Protein AF-A0A938TSJ3-F1 (afdb_monomer_lite)

Foldseek 3Di:
DDDDDDDDDDDDDDPVVVVVVVVPPPDDDDDDDDQDQDDDDPPDDPDDDDDDDDDDPDPDDLVVLVVVLVVVVVVVVVVVVVPDDDDQDWFKFQPQEEEEEDEDLAQLAQDDPLLLVLVVVACVQRVRHAYEYEYANLSHDPNRVVNVVVSCVVCVSYHYAHLVPGCVVLQDDPLSVLLSVVLVVLVVCSVVVNHHDNVLSRLSCLLSCLQPHKYAYSPDDDHCVVPDSIDIDRDQKDFRKDWDWDQDPVRDIDIDIDTDSNIIIGTAHPPPRGGDPRNNVVSSVVSVSSSVCVVPVPD

Secondary structure (DSSP, 8-state):
--------------HHHHHHHHTT--S----PPPP--------------------------HHHHHHHHHHHHHHHHHHHHTT-------EEEETTEEEEE---SSTT-SS-HHHHHHHHHHHHH-TT-EEEEEE-GGG--HHHHHHHHHHHHH-TTEEEEETTTTGGGG--SHHHHHHHHHHHHHHHHHHTTSS--HHHHHHHHHHHHTTTSEEE-SS-----TT--SEEEES-SEEEEEEEEEEEPTTS-EEEEEEEEEEEEEE-B-TTT-PBPHHHHHHHHHHHHHHHHHHH-TT-

pLDDT: mean 75.42, std 29.08, range [20.75, 98.75]

Structure (mmCIF, N/CA/C/O backbone):
data_AF-A0A938TSJ3-F1
#
_entry.id   AF-A0A938TSJ3-F1
#
loop_
_atom_site.group_PDB
_atom_site.id
_atom_site.type_symbol
_atom_site.label_atom_id
_atom_site.label_alt_id
_atom_site.label_comp_id
_atom_site.label_asym_id
_atom_site.label_entity_id
_atom_site.label_seq_id
_atom_site.pdbx_PDB_ins_code
_atom_site.Cartn_x
_atom_site.Cartn_y
_atom_site.Cartn_z
_atom_site.occupancy
_atom_site.B_iso_or_equiv
_atom_site.auth_seq_id
_atom_site.auth_comp_id
_atom_site.auth_asym_id
_atom_site.auth_atom_id
_atom_site.pdbx_PDB_model_num
ATOM 1 N N . MET A 1 1 ? -4.466 -36.157 8.784 1.00 31.67 1 MET A N 1
ATOM 2 C CA . MET A 1 1 ? -3.519 -35.048 9.031 1.00 31.67 1 MET A CA 1
ATOM 3 C C . MET A 1 1 ? -4.336 -33.771 9.121 1.00 31.67 1 MET A C 1
ATOM 5 O O . MET A 1 1 ? -4.919 -33.371 8.125 1.00 31.67 1 MET A O 1
ATOM 9 N N . GLY A 1 2 ? -4.533 -33.257 10.337 1.00 25.03 2 GLY A N 1
ATOM 10 C CA . GLY A 1 2 ? -5.507 -32.200 10.625 1.00 25.03 2 GLY A CA 1
ATOM 11 C C . GLY A 1 2 ? -4.956 -30.803 10.345 1.00 25.03 2 GLY A C 1
ATOM 12 O O . GLY A 1 2 ? -3.895 -30.447 10.846 1.00 25.03 2 GLY A O 1
ATOM 13 N N . SER A 1 3 ?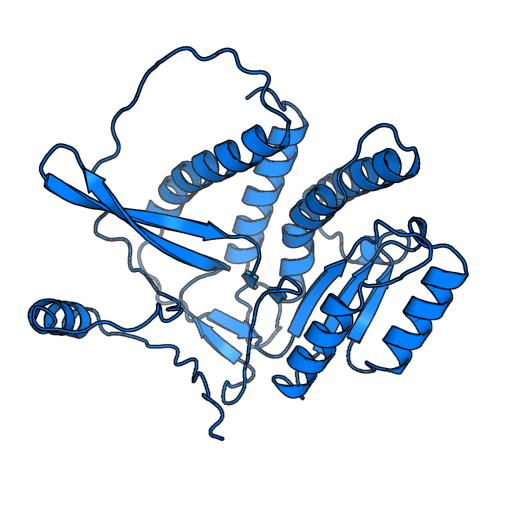 -5.689 -30.021 9.556 1.00 22.47 3 SER A N 1
ATOM 14 C CA . SER A 1 3 ? -5.447 -28.598 9.318 1.00 22.47 3 SER A CA 1
ATOM 15 C C . SER A 1 3 ? -5.824 -27.773 10.554 1.00 22.47 3 SER A C 1
ATOM 17 O O . SER A 1 3 ? -6.986 -27.791 10.967 1.00 22.47 3 SER A O 1
ATOM 19 N N . LEU A 1 4 ? -4.873 -27.026 11.126 1.00 20.75 4 LEU A N 1
ATOM 20 C CA . LEU A 1 4 ? -5.167 -26.001 12.131 1.00 20.75 4 LEU A CA 1
ATOM 21 C C . LEU A 1 4 ? -5.839 -24.800 11.442 1.00 20.75 4 LEU A C 1
ATOM 23 O O . LEU A 1 4 ? -5.192 -24.013 10.756 1.00 20.75 4 LEU A O 1
ATOM 27 N N . LEU A 1 5 ? -7.153 -24.670 11.622 1.00 22.47 5 LEU A N 1
ATOM 28 C CA . LEU A 1 5 ? -7.912 -23.459 11.312 1.00 22.47 5 LEU A CA 1
ATOM 29 C C . LEU A 1 5 ? -7.655 -22.420 12.410 1.00 22.47 5 LEU A C 1
ATOM 31 O O . LEU A 1 5 ? -8.114 -22.583 13.542 1.00 22.47 5 LEU A O 1
ATOM 35 N N . VAL A 1 6 ? -6.942 -21.344 12.082 1.00 24.47 6 VAL A N 1
ATOM 36 C CA . VAL A 1 6 ? -6.820 -20.170 12.956 1.00 24.47 6 VAL A CA 1
ATOM 37 C C . VAL A 1 6 ? -8.043 -19.281 12.722 1.00 24.47 6 VAL A C 1
ATOM 39 O O . VAL A 1 6 ? -8.155 -18.597 11.710 1.00 24.47 6 VAL A O 1
ATOM 42 N N . ASN A 1 7 ? -8.997 -19.333 13.653 1.00 22.52 7 ASN A N 1
ATOM 43 C CA . ASN A 1 7 ? -10.157 -18.445 13.682 1.00 22.52 7 ASN A CA 1
ATOM 44 C C . ASN A 1 7 ? -9.746 -17.079 14.255 1.00 22.52 7 ASN A C 1
ATOM 46 O O . ASN A 1 7 ? -9.584 -16.947 15.469 1.00 22.52 7 ASN A O 1
ATOM 50 N N . CYS A 1 8 ? -9.637 -16.050 13.413 1.00 27.64 8 CYS A N 1
ATOM 51 C CA . CYS A 1 8 ? -9.561 -14.666 13.881 1.00 27.64 8 CYS A CA 1
ATOM 52 C C . CYS A 1 8 ? -10.932 -14.238 14.427 1.00 27.64 8 CYS A C 1
ATOM 54 O O . CYS A 1 8 ? -11.876 -14.021 13.672 1.00 27.64 8 CYS A O 1
ATOM 56 N N . ARG A 1 9 ? -11.060 -14.123 15.754 1.00 23.36 9 ARG A N 1
ATOM 57 C CA . ARG A 1 9 ? -12.222 -13.505 16.410 1.00 23.36 9 ARG A CA 1
ATOM 58 C C . ARG A 1 9 ? -11.838 -12.099 16.866 1.00 23.36 9 ARG A C 1
ATOM 60 O O . ARG A 1 9 ? -10.996 -11.955 17.746 1.00 23.36 9 ARG A O 1
ATOM 67 N N . LEU A 1 10 ? -12.474 -11.070 16.303 1.00 29.59 10 LEU A N 1
ATOM 68 C CA . LEU A 1 10 ? -12.464 -9.735 16.906 1.00 29.59 10 LEU A CA 1
ATOM 69 C C . LEU A 1 10 ? -13.320 -9.774 18.178 1.00 29.59 10 LEU A C 1
ATOM 71 O O . LEU A 1 10 ? -14.529 -9.992 18.111 1.00 29.59 10 LEU A O 1
ATOM 75 N N . PHE A 1 11 ? -12.706 -9.563 19.341 1.00 25.31 11 PHE A N 1
ATOM 76 C CA . PHE A 1 11 ? -13.426 -9.457 20.608 1.00 25.31 11 PHE A CA 1
ATOM 77 C C . PHE A 1 11 ? -13.634 -7.988 20.979 1.00 25.31 11 PHE A C 1
ATOM 79 O O . PHE A 1 11 ? -12.682 -7.221 21.092 1.00 25.31 11 PHE A O 1
ATOM 86 N N . THR A 1 12 ? -14.881 -7.599 21.244 1.00 28.11 12 THR A N 1
ATOM 87 C CA . THR A 1 12 ? -15.197 -6.377 21.997 1.00 28.11 12 THR A CA 1
ATOM 88 C C . THR A 1 12 ? -15.355 -6.762 23.465 1.00 28.11 12 THR A C 1
ATOM 90 O O . THR A 1 12 ? -16.397 -7.263 23.885 1.00 28.11 12 THR A O 1
ATOM 93 N N . ILE A 1 13 ? -14.302 -6.578 24.260 1.00 26.44 13 ILE A N 1
ATOM 94 C CA . ILE A 1 13 ? -14.345 -6.856 25.700 1.00 26.44 13 ILE A CA 1
ATOM 95 C C . ILE A 1 13 ? -14.880 -5.603 26.407 1.00 26.44 13 ILE A C 1
ATOM 97 O O . ILE A 1 13 ? -14.287 -4.531 26.311 1.00 26.44 13 ILE A O 1
ATOM 101 N N . LYS A 1 14 ? -16.017 -5.718 27.110 1.00 27.42 14 LYS A N 1
ATOM 102 C CA . LYS A 1 14 ? -16.454 -4.687 28.071 1.00 27.42 14 LYS A CA 1
ATOM 103 C C . LYS A 1 14 ? -15.414 -4.598 29.192 1.00 27.42 14 LYS A C 1
ATOM 105 O O . LYS A 1 14 ? -14.994 -5.633 29.697 1.00 27.42 14 LYS A O 1
ATOM 110 N N . GLU A 1 15 ? -15.043 -3.383 29.585 1.00 32.28 15 GLU A N 1
ATOM 111 C CA . GLU A 1 15 ? -13.961 -3.046 30.534 1.00 32.28 15 GLU A CA 1
ATOM 112 C C . GLU A 1 15 ? -13.969 -3.912 31.822 1.00 32.28 15 GLU A C 1
ATOM 114 O O . GLU A 1 15 ? -12.924 -4.381 32.268 1.00 32.28 15 GLU A O 1
ATOM 119 N N . ASP A 1 16 ? -15.151 -4.272 32.335 1.00 29.89 16 ASP A N 1
ATOM 120 C CA . ASP A 1 16 ? -15.307 -5.118 33.533 1.00 29.89 16 ASP A CA 1
ATOM 121 C C . ASP A 1 16 ? -14.967 -6.608 33.335 1.00 29.89 16 ASP A C 1
ATOM 123 O O . ASP A 1 16 ? -14.659 -7.321 34.295 1.00 29.89 16 ASP A O 1
ATOM 127 N N . ALA A 1 17 ? -15.013 -7.111 32.100 1.00 34.31 17 ALA A N 1
ATOM 128 C CA . ALA A 1 17 ? -14.654 -8.492 31.782 1.00 34.31 17 ALA A CA 1
ATOM 129 C C . ALA A 1 17 ? -13.132 -8.682 31.678 1.00 34.31 17 ALA A C 1
ATOM 131 O O . ALA A 1 17 ? -12.638 -9.760 32.007 1.00 34.31 17 ALA A O 1
ATOM 132 N N . LEU A 1 18 ? -12.387 -7.632 31.305 1.00 35.53 18 LEU A N 1
ATOM 133 C CA . LEU A 1 18 ? -10.923 -7.659 31.219 1.00 35.53 18 LEU A CA 1
ATOM 134 C C . LEU A 1 18 ? -10.288 -7.809 32.612 1.00 35.53 18 LEU A C 1
ATOM 136 O O . LEU A 1 18 ? -9.411 -8.650 32.807 1.00 35.53 18 LEU A O 1
ATOM 140 N N . ASN A 1 19 ? -10.826 -7.102 33.611 1.00 33.69 19 ASN A N 1
ATOM 141 C CA . ASN A 1 19 ? -10.378 -7.213 35.004 1.00 33.69 19 ASN A CA 1
ATOM 142 C C . ASN A 1 19 ? -10.680 -8.591 35.621 1.00 33.69 19 ASN A C 1
ATOM 144 O O . ASN A 1 19 ? -9.901 -9.097 36.428 1.00 33.69 19 ASN A O 1
ATOM 148 N N . LYS A 1 20 ? -11.773 -9.250 35.208 1.00 33.88 20 LYS A N 1
ATOM 149 C CA . LYS A 1 20 ? -12.096 -10.623 35.640 1.00 33.88 20 LYS A CA 1
ATOM 150 C C . LYS A 1 20 ? -11.270 -11.698 34.925 1.00 33.88 20 LYS A C 1
ATOM 152 O O . LYS A 1 20 ? -11.044 -12.755 35.513 1.00 33.88 20 LYS A O 1
ATOM 157 N N . LEU A 1 21 ? -10.824 -11.448 33.690 1.00 33.59 21 LEU A N 1
ATOM 158 C CA . LEU A 1 21 ? -9.958 -12.369 32.945 1.00 33.59 21 LEU A CA 1
ATOM 159 C C . LEU A 1 21 ? -8.526 -12.364 33.506 1.00 33.59 21 LEU A C 1
ATOM 161 O O . LEU A 1 21 ? -7.935 -13.427 33.693 1.00 33.59 21 LEU A O 1
ATOM 165 N N . LEU A 1 22 ? -8.015 -11.176 33.850 1.00 33.84 22 LEU A N 1
ATOM 166 C CA . LEU A 1 22 ? -6.671 -10.985 34.403 1.00 33.84 22 LEU A CA 1
ATOM 167 C C . LEU A 1 22 ? -6.501 -11.599 35.802 1.00 33.84 22 LEU A C 1
ATOM 169 O O . LEU A 1 22 ? -5.417 -12.075 36.124 1.00 33.84 22 LEU A O 1
ATOM 173 N N . LEU A 1 23 ? -7.570 -11.689 36.604 1.00 31.91 23 LEU A N 1
ATOM 174 C CA . LEU A 1 23 ? -7.511 -12.360 37.909 1.00 31.91 23 LEU A CA 1
ATOM 175 C C . LEU A 1 23 ? -7.561 -13.899 37.831 1.00 31.91 23 LEU A C 1
ATOM 177 O O . LEU A 1 23 ? -7.252 -14.561 38.818 1.00 31.91 23 LEU A O 1
ATOM 181 N N . LYS A 1 24 ? -7.962 -14.492 36.694 1.00 28.75 24 LYS A N 1
ATOM 182 C CA . LYS A 1 24 ? -8.143 -15.954 36.561 1.00 28.75 24 LYS A CA 1
ATOM 183 C C . LYS A 1 24 ? -7.008 -16.686 35.841 1.00 28.75 24 LYS A C 1
ATOM 185 O O . LYS A 1 24 ? -6.937 -17.905 35.957 1.00 28.75 24 LYS A O 1
ATOM 190 N N . GLN A 1 25 ? -6.106 -15.995 35.142 1.00 31.16 25 GLN A N 1
ATOM 191 C CA . GLN A 1 25 ? -5.025 -16.630 34.366 1.00 31.16 25 GLN A CA 1
ATOM 192 C C . GLN A 1 25 ? -3.690 -16.793 35.114 1.00 31.16 25 GLN A C 1
ATOM 194 O O . GLN A 1 25 ? -2.639 -16.944 34.500 1.00 31.16 25 GLN A O 1
ATOM 199 N N . GLN A 1 26 ? -3.714 -16.868 36.447 1.00 30.94 26 GLN A N 1
ATOM 200 C CA . GLN A 1 26 ? -2.528 -17.232 37.232 1.00 30.94 26 GLN A CA 1
ATOM 201 C C . GLN A 1 26 ? -2.186 -18.737 37.218 1.00 30.94 26 GLN A C 1
ATOM 203 O O . GLN A 1 26 ? -1.308 -19.169 37.960 1.00 30.94 26 GLN A O 1
ATOM 208 N N . LEU A 1 27 ? -2.822 -19.563 36.377 1.00 28.86 27 LEU A N 1
ATOM 209 C CA . LEU A 1 27 ? -2.522 -20.995 36.302 1.00 28.86 27 LEU A CA 1
ATOM 210 C C . LEU A 1 27 ? -2.424 -21.505 34.854 1.00 28.86 27 LEU A C 1
ATOM 212 O O . LEU A 1 27 ? -3.431 -21.666 34.177 1.00 28.86 27 LEU A O 1
ATOM 216 N N . ARG A 1 28 ? -1.176 -21.831 34.479 1.00 26.89 28 ARG A N 1
ATOM 217 C CA . ARG A 1 28 ? -0.708 -22.839 33.501 1.00 26.89 28 ARG A CA 1
ATOM 218 C C . ARG A 1 28 ? -1.224 -22.751 32.050 1.00 26.89 28 ARG A C 1
ATOM 220 O O . ARG A 1 28 ? -2.371 -23.068 31.774 1.00 26.89 28 ARG A O 1
ATOM 227 N N . CYS A 1 29 ? -0.317 -22.515 31.099 1.00 25.23 29 CYS A N 1
ATOM 228 C CA . CYS A 1 29 ? 0.253 -23.550 30.213 1.00 25.23 29 CYS A CA 1
ATOM 229 C C . CYS A 1 29 ? 0.937 -22.951 28.972 1.00 25.23 29 CYS A C 1
ATOM 231 O O . CYS A 1 29 ? 0.520 -21.948 28.405 1.00 25.23 29 CYS A O 1
ATOM 233 N N . SER A 1 30 ? 1.978 -23.665 28.558 1.00 30.80 30 SER A N 1
ATOM 234 C CA . SER A 1 30 ? 2.772 -23.586 27.334 1.00 30.80 30 SER A CA 1
ATOM 235 C C . SER A 1 30 ? 1.950 -23.794 26.052 1.00 30.80 30 SER A C 1
ATOM 237 O O . SER A 1 30 ? 1.374 -24.866 25.864 1.00 30.80 30 SER A O 1
ATOM 239 N N . SER A 1 31 ? 1.928 -22.804 25.155 1.00 25.47 31 SER A N 1
ATOM 240 C CA . SER A 1 31 ? 1.476 -22.880 23.749 1.00 25.47 31 SER A CA 1
ATOM 241 C C . SER A 1 31 ? 1.998 -21.650 22.970 1.00 25.47 31 SER A C 1
ATOM 243 O O . SER A 1 31 ? 2.273 -20.633 23.609 1.00 25.47 31 SER A O 1
ATOM 245 N N . PRO A 1 32 ? 2.181 -21.723 21.632 1.00 25.88 32 PRO A N 1
ATOM 246 C CA . PRO A 1 32 ? 2.793 -20.654 20.826 1.00 25.88 32 PRO A CA 1
ATOM 247 C C . PRO A 1 32 ? 1.883 -19.411 20.715 1.00 25.88 32 PRO A C 1
ATOM 249 O O . PRO A 1 32 ? 0.689 -19.508 21.013 1.00 25.88 32 PRO A O 1
ATOM 252 N N . PRO A 1 33 ? 2.418 -18.237 20.317 1.00 30.22 33 PRO A N 1
ATOM 253 C CA . PRO A 1 33 ? 1.710 -16.970 20.464 1.00 30.22 33 PRO A CA 1
ATOM 254 C C . PRO A 1 33 ? 0.514 -16.880 19.506 1.00 30.22 33 PRO A C 1
ATOM 256 O O . PRO A 1 33 ? 0.648 -17.071 18.300 1.00 30.22 33 PRO A O 1
ATOM 259 N N . LEU A 1 34 ? -0.663 -16.559 20.050 1.00 25.39 34 LEU A N 1
ATOM 260 C CA . LEU A 1 34 ? -1.812 -16.104 19.269 1.00 25.39 34 LEU A CA 1
ATOM 261 C C . LEU A 1 34 ? -1.594 -14.643 18.851 1.00 25.39 34 LEU A C 1
ATOM 263 O O . LEU A 1 34 ? -1.333 -13.793 19.702 1.00 25.39 34 LEU A O 1
ATOM 267 N N . HIS A 1 35 ? -1.787 -14.334 17.568 1.00 28.45 35 HIS A N 1
ATOM 268 C CA . HIS A 1 35 ? -1.945 -12.953 17.109 1.00 28.45 35 HIS A CA 1
ATOM 269 C C . HIS A 1 35 ? -3.279 -12.399 17.628 1.00 28.45 35 HIS A C 1
ATOM 271 O O . HIS A 1 35 ? -4.350 -12.912 17.296 1.00 28.45 35 HIS A O 1
ATOM 277 N N . LEU A 1 36 ? -3.213 -11.371 18.474 1.00 26.27 36 LEU A N 1
ATOM 278 C CA . LEU A 1 36 ? -4.368 -10.729 19.090 1.00 26.27 36 LEU A CA 1
ATOM 279 C C . LEU A 1 36 ? -4.433 -9.271 18.618 1.00 26.27 36 LEU A C 1
ATOM 281 O O . LEU A 1 36 ? -3.552 -8.479 18.934 1.00 26.27 36 LEU A O 1
ATOM 285 N N . TYR A 1 37 ? -5.482 -8.906 17.881 1.00 34.09 37 TYR A N 1
ATOM 286 C CA . TYR A 1 37 ? -5.747 -7.513 17.513 1.00 34.09 37 TYR A CA 1
ATOM 287 C C . TYR A 1 37 ? -6.465 -6.827 18.684 1.00 34.09 37 TYR A C 1
ATOM 289 O O . TYR A 1 37 ? -7.622 -7.145 18.973 1.00 34.09 37 TYR A O 1
ATOM 297 N N . LEU A 1 38 ? -5.776 -5.932 19.400 1.00 28.73 38 LEU A N 1
ATOM 298 C CA . LEU A 1 38 ? -6.288 -5.312 20.627 1.00 28.73 38 LEU A CA 1
ATOM 299 C C . LEU A 1 38 ? -6.834 -3.893 20.377 1.00 28.73 38 LEU A C 1
ATOM 301 O O . LEU A 1 38 ? -6.156 -3.033 19.821 1.00 28.73 38 LEU A O 1
ATOM 305 N N . LEU A 1 39 ? -8.054 -3.629 20.853 1.00 28.41 39 LEU A N 1
ATOM 306 C CA . LEU A 1 39 ? -8.638 -2.288 20.982 1.00 28.41 39 LEU A CA 1
ATOM 307 C C . LEU A 1 39 ? -8.337 -1.760 22.394 1.00 28.41 39 LEU A C 1
ATOM 309 O O . LEU A 1 39 ? -8.940 -2.236 23.355 1.00 28.41 39 LEU A O 1
ATOM 313 N N . ILE A 1 40 ? -7.430 -0.787 22.543 1.00 26.48 40 ILE A N 1
ATOM 314 C CA . ILE A 1 40 ? -7.107 -0.199 23.859 1.00 26.48 40 ILE A CA 1
ATOM 315 C C . ILE A 1 40 ? -7.824 1.142 24.070 1.00 26.48 40 ILE A C 1
ATOM 317 O O . ILE A 1 40 ? -7.756 2.052 23.244 1.00 26.48 40 ILE A O 1
ATOM 321 N N . ASN A 1 41 ? -8.472 1.263 25.233 1.00 27.94 41 ASN A N 1
ATOM 322 C CA . ASN A 1 41 ? -8.981 2.501 25.823 1.00 27.94 41 ASN A CA 1
ATOM 323 C C . ASN A 1 41 ? -7.861 3.172 26.645 1.00 27.94 41 ASN A C 1
ATOM 325 O O . ASN A 1 41 ? -7.422 2.634 27.660 1.00 27.94 41 ASN A O 1
ATOM 329 N N . LEU A 1 42 ? -7.365 4.333 26.214 1.00 32.19 42 LEU A N 1
ATOM 330 C CA . LEU A 1 42 ? -6.230 5.010 26.854 1.00 32.19 42 LEU A CA 1
ATOM 331 C C . LEU A 1 42 ? -6.684 5.917 28.009 1.00 32.19 42 LEU A C 1
ATOM 333 O O . LEU A 1 42 ? -6.739 7.138 27.869 1.00 32.19 42 LEU A O 1
ATOM 337 N N . LYS A 1 43 ? -6.967 5.324 29.177 1.00 23.83 43 LYS A N 1
ATOM 338 C CA . LYS A 1 43 ? -7.109 6.062 30.451 1.00 23.83 43 LYS A CA 1
ATOM 339 C C . LYS A 1 43 ? -5.939 5.890 31.429 1.00 23.83 43 LYS A C 1
ATOM 341 O O . LYS A 1 43 ? -5.934 6.554 32.458 1.00 23.83 43 LYS A O 1
ATOM 346 N N . SER A 1 44 ? -4.920 5.087 31.118 1.00 29.00 44 SER A N 1
ATOM 347 C CA . SER A 1 44 ? -3.869 4.724 32.089 1.00 29.00 44 SER A CA 1
ATOM 348 C C . SER A 1 44 ? -2.424 4.944 31.615 1.00 29.00 44 SER A C 1
ATOM 350 O O . SER A 1 44 ? -1.549 4.141 31.923 1.00 29.00 44 SER A O 1
ATOM 352 N N . LEU A 1 45 ? -2.133 6.040 30.901 1.00 30.64 45 LEU A N 1
ATOM 353 C CA . LEU A 1 45 ? -0.748 6.454 30.609 1.00 30.64 45 LEU A CA 1
ATOM 354 C C . LEU A 1 45 ? -0.373 7.722 31.387 1.00 30.64 45 LEU A C 1
ATOM 356 O O . LEU A 1 45 ? -0.401 8.840 30.864 1.00 30.64 45 LEU A O 1
ATOM 360 N N . SER A 1 46 ? 0.007 7.525 32.649 1.00 24.17 46 SER A N 1
ATOM 361 C CA . SER A 1 46 ? 0.776 8.484 33.444 1.00 24.17 46 SER A CA 1
ATOM 362 C C . SER A 1 46 ? 2.158 7.897 33.746 1.00 24.17 46 SER A C 1
ATOM 364 O O . SER A 1 46 ? 2.275 7.071 34.642 1.00 24.17 46 SER A O 1
ATOM 366 N N . LEU A 1 47 ? 3.160 8.303 32.961 1.00 25.16 47 LEU A N 1
ATOM 367 C CA . LEU A 1 47 ? 4.537 8.685 33.332 1.00 25.16 47 LEU A CA 1
ATOM 368 C C . LEU A 1 47 ? 5.478 8.420 32.147 1.00 25.16 47 LEU A C 1
ATOM 370 O O . LEU A 1 47 ? 5.832 7.285 31.849 1.00 25.16 47 LEU A O 1
ATOM 374 N N . ILE A 1 48 ? 5.905 9.501 31.496 1.00 27.25 48 ILE A N 1
ATOM 375 C CA . ILE A 1 48 ? 7.083 9.534 30.630 1.00 27.25 48 ILE A CA 1
ATOM 376 C C . ILE A 1 48 ? 8.185 10.183 31.459 1.00 27.25 48 ILE A C 1
ATOM 378 O O . ILE A 1 48 ? 8.036 11.350 31.818 1.0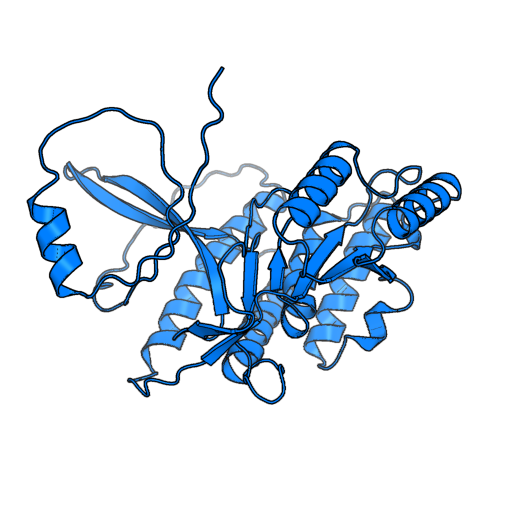0 27.25 48 ILE A O 1
ATOM 382 N N . GLN A 1 49 ? 9.287 9.475 31.726 1.00 26.45 49 GLN A N 1
ATOM 383 C CA . GLN A 1 49 ? 10.587 10.126 31.892 1.00 26.45 49 GLN A CA 1
ATOM 384 C C . GLN A 1 49 ? 11.780 9.165 31.795 1.00 26.45 49 GLN A C 1
ATOM 386 O O . GLN A 1 49 ? 11.798 8.109 32.415 1.00 26.45 49 GLN A O 1
ATOM 391 N N . CYS A 1 50 ? 12.804 9.684 31.108 1.00 24.52 50 CYS A N 1
ATOM 392 C CA . CYS A 1 50 ? 14.228 9.340 31.130 1.00 24.52 50 CYS A CA 1
ATOM 393 C C . CYS A 1 50 ? 14.709 8.123 30.320 1.00 24.52 50 CYS A C 1
ATOM 395 O O . CYS A 1 50 ? 14.421 6.988 30.660 1.00 24.52 50 CYS A O 1
ATOM 397 N N . ILE A 1 51 ? 15.561 8.385 29.317 1.00 25.00 51 ILE A N 1
ATOM 398 C CA . ILE A 1 51 ? 17.007 8.095 29.377 1.00 25.00 51 ILE A CA 1
ATOM 399 C C . ILE A 1 51 ? 17.737 9.102 28.466 1.00 25.00 51 ILE A C 1
ATOM 401 O O . ILE A 1 51 ? 17.510 9.173 27.260 1.00 25.00 51 ILE A O 1
ATOM 405 N N . LYS A 1 52 ? 18.607 9.912 29.080 1.00 27.45 52 LYS A N 1
ATOM 406 C CA . LYS A 1 52 ? 19.633 10.739 28.431 1.00 27.45 52 LYS A CA 1
ATOM 407 C C . LYS A 1 52 ? 20.948 9.944 28.408 1.00 27.45 52 LYS A C 1
ATOM 409 O O . LYS A 1 52 ? 21.350 9.427 29.442 1.00 27.45 52 LYS A O 1
ATOM 414 N N . HIS A 1 53 ? 21.622 9.978 27.257 1.00 30.09 53 HIS A N 1
ATOM 415 C CA . HIS A 1 53 ? 23.036 9.660 26.985 1.00 30.09 53 HIS A CA 1
ATOM 416 C C . HIS A 1 53 ? 23.570 8.231 27.207 1.00 30.09 53 HIS A C 1
ATOM 418 O O . HIS A 1 53 ? 23.710 7.768 28.331 1.00 30.09 53 HIS A O 1
ATOM 424 N N . LYS A 1 54 ? 24.145 7.666 26.132 1.00 25.88 54 LYS A N 1
ATOM 425 C CA . LYS A 1 54 ? 25.597 7.407 26.044 1.00 25.88 54 LYS A CA 1
ATOM 426 C C . LYS A 1 54 ? 26.057 7.349 24.580 1.00 25.88 54 LYS A C 1
ATOM 428 O O . LYS A 1 54 ? 25.383 6.797 23.720 1.00 25.88 54 LYS A O 1
ATOM 433 N N . ASN A 1 55 ? 27.197 7.986 24.326 1.00 32.06 55 ASN A N 1
ATOM 434 C CA . ASN A 1 55 ? 27.839 8.141 23.025 1.00 32.06 55 ASN A CA 1
ATOM 435 C C . ASN A 1 55 ? 28.229 6.787 22.413 1.00 32.06 55 ASN A C 1
ATOM 437 O O . ASN A 1 55 ? 29.127 6.130 22.929 1.00 32.06 55 ASN A O 1
ATOM 441 N N . TYR A 1 56 ? 27.637 6.439 21.272 1.00 27.31 56 TYR A N 1
ATOM 442 C CA . TYR A 1 56 ? 28.214 5.490 20.321 1.00 27.31 56 TYR A CA 1
ATOM 443 C C . TYR A 1 56 ? 28.233 6.139 18.936 1.00 27.31 56 TYR A C 1
ATOM 445 O O . TYR A 1 56 ? 27.194 6.351 18.314 1.00 27.31 56 TYR A O 1
ATOM 453 N N . LYS A 1 57 ? 29.435 6.485 18.458 1.00 31.44 57 LYS A N 1
ATOM 454 C CA . LYS A 1 57 ? 29.684 6.787 17.045 1.00 31.44 57 LYS A CA 1
ATOM 455 C C . LYS A 1 57 ? 29.796 5.453 16.311 1.00 31.44 57 LYS A C 1
ATOM 457 O O . LYS A 1 57 ? 30.874 4.877 16.237 1.00 31.44 57 LYS A O 1
ATOM 462 N N . VAL A 1 58 ? 28.681 4.974 15.778 1.00 32.31 58 VAL A N 1
ATOM 463 C CA . VAL A 1 58 ? 28.662 3.948 14.731 1.00 32.31 58 VAL A CA 1
ATOM 464 C C . VAL A 1 58 ? 27.901 4.556 13.562 1.00 32.31 58 VAL A C 1
ATOM 466 O O . VAL A 1 58 ? 26.853 5.168 13.766 1.00 32.31 58 VAL A O 1
ATOM 469 N N . GLY A 1 59 ? 28.460 4.469 12.354 1.00 36.75 59 GLY A N 1
ATOM 470 C CA . GLY A 1 59 ? 27.825 4.963 11.135 1.00 36.75 59 GLY A CA 1
ATOM 471 C C . GLY A 1 59 ? 26.484 4.267 10.923 1.00 36.75 59 GLY A C 1
ATOM 472 O O . GLY A 1 59 ? 26.436 3.152 10.419 1.00 36.75 59 GLY A O 1
ATOM 473 N N . MET A 1 60 ? 25.400 4.908 11.361 1.00 35.31 60 MET A N 1
ATOM 474 C CA . MET A 1 60 ? 24.049 4.378 11.216 1.00 35.31 60 MET A CA 1
ATOM 475 C C . MET A 1 60 ? 23.546 4.646 9.800 1.00 35.31 60 MET A C 1
ATOM 477 O O . MET A 1 60 ? 23.444 5.809 9.394 1.00 35.31 60 MET A O 1
ATOM 481 N N . SER A 1 61 ? 23.218 3.568 9.084 1.00 42.03 61 SER A N 1
ATOM 482 C CA . SER A 1 61 ? 22.520 3.613 7.800 1.00 42.03 61 SER A CA 1
ATOM 483 C C . SER A 1 61 ? 21.169 4.329 7.940 1.00 42.03 61 SER A C 1
ATOM 485 O O . SER A 1 61 ? 20.568 4.357 9.020 1.00 42.03 61 SER A O 1
ATOM 487 N N . SER A 1 62 ? 20.689 4.922 6.843 1.00 39.88 62 SER A N 1
ATOM 488 C CA . SER A 1 62 ? 19.428 5.683 6.772 1.00 39.88 62 SER A CA 1
ATOM 489 C C . SER A 1 62 ? 18.221 4.928 7.355 1.00 39.88 62 SER A C 1
ATOM 491 O O . SER A 1 62 ? 17.335 5.544 7.945 1.00 39.88 62 SER A O 1
ATOM 493 N N . MET A 1 63 ? 18.245 3.594 7.292 1.00 35.81 63 MET A N 1
ATOM 494 C CA . MET A 1 63 ? 17.217 2.679 7.792 1.00 35.81 63 MET A CA 1
ATOM 495 C C . MET A 1 63 ? 16.957 2.811 9.305 1.00 35.81 63 MET A C 1
ATOM 497 O O . MET A 1 63 ? 15.808 2.883 9.732 1.00 35.81 63 MET A O 1
ATOM 501 N N . TYR A 1 64 ? 18.002 2.930 10.133 1.00 33.78 64 TYR A N 1
ATOM 502 C CA . TYR A 1 64 ? 17.827 3.056 11.589 1.00 33.78 64 TYR A CA 1
ATOM 503 C C . TYR A 1 64 ? 17.269 4.422 12.006 1.00 33.78 64 TYR A C 1
ATOM 505 O O . TYR A 1 64 ? 16.616 4.544 13.042 1.00 33.78 64 TYR A O 1
ATOM 513 N N . ARG A 1 65 ? 17.499 5.457 11.192 1.00 36.19 65 ARG A N 1
ATOM 514 C CA . ARG A 1 65 ? 17.030 6.817 11.482 1.00 36.19 65 ARG A CA 1
ATOM 515 C C . ARG A 1 65 ? 15.535 6.974 11.210 1.00 36.19 65 ARG A C 1
ATOM 517 O O . ARG A 1 65 ? 14.881 7.701 11.946 1.00 36.19 65 ARG A O 1
ATOM 524 N N . LEU A 1 66 ? 14.987 6.263 10.223 1.00 35.03 66 LEU A N 1
ATOM 525 C CA . LEU A 1 66 ? 13.551 6.278 9.925 1.00 35.03 66 LEU A CA 1
ATOM 526 C C . LEU A 1 66 ? 12.734 5.579 11.030 1.00 35.03 66 LEU A C 1
ATOM 528 O O . LEU A 1 66 ? 11.745 6.127 11.516 1.00 35.03 66 LEU A O 1
ATOM 532 N N . VAL A 1 67 ? 13.208 4.419 11.502 1.00 35.44 67 VAL A N 1
ATOM 533 C CA . VAL A 1 67 ? 12.546 3.610 12.546 1.00 35.44 67 VAL A CA 1
ATOM 534 C C . VAL A 1 67 ? 12.504 4.335 13.899 1.00 35.44 67 VAL A C 1
ATOM 536 O O . VAL A 1 67 ? 11.478 4.334 14.576 1.00 35.44 67 VAL A O 1
ATOM 539 N N . ILE A 1 68 ? 13.584 5.028 14.282 1.00 35.31 68 ILE A N 1
ATOM 540 C CA . ILE A 1 68 ? 13.630 5.806 15.534 1.00 35.31 68 ILE A CA 1
ATOM 541 C C . ILE A 1 68 ? 12.709 7.041 15.466 1.00 35.31 68 ILE A C 1
ATOM 543 O O . ILE A 1 68 ? 12.099 7.413 16.470 1.00 35.31 68 ILE A O 1
ATOM 547 N N . LYS A 1 69 ? 12.538 7.658 14.290 1.00 38.12 69 LYS A N 1
ATOM 548 C CA . LYS A 1 69 ? 11.688 8.851 14.117 1.00 38.12 69 LYS A CA 1
ATOM 549 C C . LYS A 1 69 ? 10.193 8.529 14.078 1.00 38.12 69 LYS A C 1
ATOM 551 O O . LYS A 1 69 ? 9.403 9.280 14.652 1.00 38.12 69 LYS A O 1
ATOM 556 N N . LEU A 1 70 ? 9.810 7.376 13.522 1.00 33.34 70 LEU A N 1
ATOM 557 C CA . LEU A 1 70 ? 8.458 6.816 13.675 1.00 33.34 70 LEU A CA 1
ATOM 558 C C . LEU A 1 70 ? 8.092 6.635 15.159 1.00 33.34 70 LEU A C 1
ATOM 560 O O . LEU A 1 70 ? 6.962 6.904 15.555 1.00 33.34 70 LEU A O 1
ATOM 564 N N . PHE A 1 71 ? 9.058 6.293 16.015 1.00 32.38 71 PHE A N 1
ATOM 565 C CA . PHE A 1 71 ? 8.839 6.155 17.459 1.00 32.38 71 PHE A CA 1
ATOM 566 C C . PHE A 1 71 ? 8.557 7.501 18.164 1.00 32.38 71 PHE A C 1
ATOM 568 O O . PHE A 1 71 ? 7.674 7.592 19.021 1.00 32.38 71 PHE A O 1
ATOM 575 N N . VAL A 1 72 ? 9.245 8.580 17.767 1.00 34.06 72 VAL A N 1
ATOM 576 C CA . VAL A 1 72 ? 8.998 9.947 18.279 1.00 34.06 72 VAL A CA 1
ATOM 577 C C . VAL A 1 72 ? 7.637 10.483 17.809 1.00 34.06 72 VAL A C 1
ATOM 579 O O . VAL A 1 72 ? 6.930 11.155 18.571 1.00 34.06 72 VAL A O 1
ATOM 582 N N . PHE A 1 73 ? 7.205 10.118 16.600 1.00 38.25 73 PHE A N 1
ATOM 583 C CA . PHE A 1 73 ? 5.880 10.449 16.071 1.00 38.25 73 PHE A CA 1
ATOM 584 C C . PHE A 1 73 ? 4.748 9.921 16.971 1.00 38.25 73 PHE A C 1
ATOM 586 O O . PHE A 1 73 ? 3.840 10.682 17.316 1.00 38.25 73 PHE A O 1
ATOM 593 N N . PHE A 1 74 ? 4.845 8.688 17.485 1.00 35.81 74 PHE A N 1
ATOM 594 C CA . PHE A 1 74 ? 3.826 8.131 18.389 1.00 35.81 74 PHE A CA 1
ATOM 595 C C . PHE A 1 74 ? 3.667 8.916 19.700 1.00 35.81 74 PHE A C 1
ATOM 597 O O . PHE A 1 74 ? 2.548 9.073 20.196 1.00 35.81 74 PHE A O 1
ATOM 604 N N . SER A 1 75 ? 4.749 9.492 20.234 1.00 32.81 75 SER A N 1
ATOM 605 C CA . SER A 1 75 ? 4.672 10.346 21.430 1.00 32.81 75 SER A CA 1
ATOM 606 C C . SER A 1 75 ? 3.971 11.693 21.175 1.00 32.81 75 SER A C 1
ATOM 608 O O . SER A 1 75 ? 3.244 12.186 22.040 1.00 32.81 75 SER A O 1
ATOM 610 N N . SER A 1 76 ? 4.094 12.237 19.961 1.00 32.25 76 SER A N 1
ATOM 611 C CA . SER A 1 76 ? 3.473 13.507 19.549 1.00 32.25 76 SER A CA 1
ATOM 612 C C . SER A 1 76 ? 1.990 13.331 19.196 1.00 32.25 76 SER A C 1
ATOM 614 O O . SER A 1 76 ? 1.142 14.137 19.585 1.00 32.25 76 SER A O 1
ATOM 616 N N . VAL A 1 77 ? 1.656 12.216 18.541 1.00 37.25 77 VAL A N 1
ATOM 617 C CA . VAL A 1 77 ? 0.279 11.797 18.238 1.00 37.25 77 VAL A CA 1
ATOM 618 C C . VAL A 1 77 ? -0.509 11.522 19.526 1.00 37.25 77 VAL A C 1
ATOM 620 O O . VAL A 1 77 ? -1.655 11.950 19.657 1.00 37.25 77 VAL A O 1
ATOM 623 N N . SER A 1 78 ? 0.125 10.913 20.534 1.00 34.78 78 SER A N 1
ATOM 624 C CA . SER A 1 78 ? -0.473 10.690 21.860 1.00 34.78 78 SER A CA 1
ATOM 625 C C . SER A 1 78 ? -0.889 11.995 22.563 1.00 34.78 78 SER A C 1
ATOM 627 O O . SER A 1 78 ? -1.933 12.053 23.218 1.00 34.78 78 SER A O 1
ATOM 629 N N . ALA A 1 79 ? -0.128 13.081 22.382 1.00 32.00 79 ALA A N 1
ATOM 630 C CA . ALA A 1 79 ? -0.461 14.391 22.944 1.00 32.00 79 ALA A CA 1
ATOM 631 C C . ALA A 1 79 ? -1.627 15.080 22.208 1.00 32.00 79 ALA A C 1
ATOM 633 O O . ALA A 1 79 ? -2.474 15.699 22.856 1.00 32.00 79 ALA A O 1
ATOM 634 N N . ALA A 1 80 ? -1.720 14.932 20.883 1.00 38.25 80 ALA A N 1
ATOM 635 C CA . ALA A 1 80 ? -2.812 15.494 20.083 1.00 38.25 80 ALA A CA 1
ATOM 636 C C . ALA A 1 80 ? -4.160 14.780 20.319 1.00 38.25 80 ALA A C 1
ATOM 638 O O . ALA A 1 80 ? -5.218 15.411 20.283 1.00 38.25 80 ALA A O 1
ATOM 639 N N . ILE A 1 81 ? -4.135 13.480 20.633 1.00 41.78 81 ILE A N 1
ATOM 640 C CA . ILE A 1 81 ? -5.338 12.657 20.855 1.00 41.78 81 ILE A CA 1
ATOM 641 C C . ILE A 1 81 ? -6.000 12.926 22.224 1.00 41.78 81 ILE A C 1
ATOM 643 O O . ILE A 1 81 ? -7.206 12.727 22.378 1.00 41.78 81 ILE A O 1
ATOM 647 N N . LYS A 1 82 ? -5.274 13.476 23.210 1.00 37.34 82 LYS A N 1
ATOM 648 C CA . LYS A 1 82 ? -5.781 13.721 24.580 1.00 37.34 82 LYS A CA 1
ATOM 649 C C . LYS A 1 82 ? -6.950 14.716 24.699 1.00 37.34 82 LYS A C 1
ATOM 651 O O . LYS A 1 82 ? -7.519 14.828 25.781 1.00 37.34 82 LYS A O 1
ATOM 656 N N . LYS A 1 83 ? -7.333 15.437 23.636 1.00 38.94 83 LYS A N 1
ATOM 657 C CA . LYS A 1 83 ? -8.341 16.517 23.703 1.00 38.94 83 LYS A CA 1
ATOM 658 C C . LYS A 1 83 ? -9.749 16.169 23.196 1.00 38.94 83 LYS A C 1
ATOM 660 O O . LYS A 1 83 ? -10.625 17.026 23.270 1.00 38.94 83 LYS A O 1
ATOM 665 N N . SER A 1 84 ? -10.011 14.951 22.713 1.00 38.12 84 SER A N 1
ATOM 666 C CA . SER A 1 84 ? -11.343 14.576 22.205 1.00 38.12 84 SER A CA 1
ATOM 667 C C . SER A 1 84 ? -12.149 13.785 23.242 1.00 38.12 84 SER A C 1
ATOM 669 O O . SER A 1 84 ? -12.094 12.559 23.309 1.00 38.12 84 SER A O 1
ATOM 671 N N . ALA A 1 85 ? -12.899 14.500 24.081 1.00 38.72 85 ALA A N 1
ATOM 672 C CA . ALA A 1 85 ? -13.883 13.901 24.972 1.00 38.72 85 ALA A CA 1
ATOM 673 C C . ALA A 1 85 ? -15.089 13.358 24.174 1.00 38.72 85 ALA A C 1
ATOM 675 O O . ALA A 1 85 ? -15.696 14.059 23.367 1.00 38.72 85 ALA A O 1
ATOM 676 N N . HIS A 1 86 ? -15.398 12.086 24.432 1.00 41.94 86 HIS A N 1
ATOM 677 C CA . HIS A 1 86 ? -16.523 11.259 23.992 1.00 41.94 86 HIS A CA 1
ATOM 678 C C . HIS A 1 86 ? -17.740 11.955 23.350 1.00 41.94 86 HIS A C 1
ATOM 680 O O . HIS A 1 86 ? -18.722 12.285 24.014 1.00 41.94 86 HIS A O 1
ATOM 686 N N . LYS A 1 87 ? -17.775 11.936 22.016 1.00 42.00 87 LYS A N 1
ATOM 687 C CA . LYS A 1 87 ? -18.995 11.581 21.283 1.00 42.00 87 LYS A CA 1
ATOM 688 C C . LYS A 1 87 ? -18.768 10.176 20.736 1.00 42.00 87 LYS A C 1
ATOM 690 O O . LYS A 1 87 ? -17.744 9.927 20.104 1.00 42.00 87 LYS A O 1
ATOM 695 N N . LYS A 1 88 ? -19.666 9.235 21.036 1.00 51.59 88 LYS A N 1
ATOM 696 C CA . LYS A 1 88 ? -19.595 7.849 20.549 1.00 51.59 88 LYS A CA 1
ATOM 697 C C . LYS A 1 88 ? -19.966 7.843 19.061 1.00 51.59 88 LYS A C 1
ATOM 699 O O . LYS A 1 88 ? -21.041 7.397 18.688 1.00 51.59 88 LYS A O 1
ATOM 704 N N . ASN A 1 89 ? -19.120 8.445 18.230 1.00 57.31 89 ASN A N 1
ATOM 705 C CA . ASN A 1 89 ? -19.297 8.419 16.791 1.00 57.31 89 ASN A CA 1
ATOM 706 C C . ASN A 1 89 ? -18.985 6.992 16.343 1.00 57.31 89 ASN A C 1
ATOM 708 O O . ASN A 1 89 ? -17.842 6.544 16.420 1.00 57.31 89 ASN A O 1
ATOM 712 N N . THR A 1 90 ? -20.022 6.258 15.954 1.00 78.19 90 THR A N 1
ATOM 713 C CA . THR A 1 90 ? -19.860 4.977 15.274 1.00 78.19 90 THR A CA 1
ATOM 714 C C . THR A 1 90 ? -19.489 5.280 13.831 1.00 78.19 90 THR A C 1
ATOM 716 O O . THR A 1 90 ? -20.326 5.740 13.057 1.00 78.19 90 THR A O 1
ATOM 719 N N . TYR A 1 91 ? -18.221 5.070 13.497 1.00 87.94 91 TYR A N 1
ATOM 720 C CA . TYR A 1 91 ? -17.750 5.063 12.118 1.00 87.94 91 TYR A CA 1
ATOM 721 C C . TYR A 1 91 ? -17.791 3.638 11.574 1.00 87.94 91 TYR A C 1
ATOM 723 O O . TYR A 1 91 ? -18.059 2.698 12.324 1.00 87.94 91 TYR A O 1
ATOM 731 N N . TYR A 1 92 ? -17.501 3.466 10.288 1.00 92.62 92 TYR A N 1
ATOM 732 C CA . TYR A 1 92 ? -17.505 2.153 9.658 1.00 92.62 92 TYR A CA 1
ATOM 733 C C . TYR A 1 92 ? -16.228 1.934 8.868 1.00 92.62 92 TYR A C 1
ATOM 735 O O . TYR A 1 92 ? -15.723 2.855 8.242 1.00 92.62 92 TYR A O 1
ATOM 743 N N . ILE A 1 93 ? -15.726 0.709 8.850 1.00 92.56 93 ILE A N 1
ATOM 744 C CA . ILE A 1 93 ? -14.680 0.308 7.907 1.00 92.56 93 ILE A CA 1
ATOM 745 C C . ILE A 1 93 ? -15.324 -0.500 6.786 1.00 92.56 93 ILE A C 1
ATOM 747 O O . ILE A 1 93 ? -16.219 -1.303 7.048 1.00 92.56 93 ILE A O 1
ATOM 751 N N . ASN A 1 94 ? -14.885 -0.280 5.548 1.00 92.69 94 ASN A N 1
ATOM 752 C CA . ASN A 1 94 ? -15.285 -1.109 4.414 1.00 92.69 94 ASN A CA 1
ATOM 753 C C . ASN A 1 94 ? -14.360 -2.328 4.354 1.00 92.69 94 ASN A C 1
ATOM 755 O O . ASN A 1 94 ? -13.160 -2.166 4.175 1.00 92.69 94 ASN A O 1
ATOM 759 N N . THR A 1 95 ? -14.897 -3.531 4.509 1.00 91.94 95 THR A N 1
ATOM 760 C CA . THR A 1 95 ? -14.148 -4.798 4.594 1.00 91.94 95 THR A CA 1
ATOM 761 C C . THR A 1 95 ? -13.998 -5.502 3.240 1.00 91.94 95 THR A C 1
ATOM 763 O O . THR A 1 95 ? -13.621 -6.670 3.177 1.00 91.94 95 THR A O 1
ATOM 766 N N . MET A 1 96 ? -14.312 -4.806 2.146 1.00 93.12 96 MET A N 1
ATOM 767 C CA . MET A 1 96 ? -14.308 -5.360 0.788 1.00 93.12 96 MET A CA 1
ATOM 768 C C . MET A 1 96 ? -13.332 -4.643 -0.149 1.00 93.12 96 MET A C 1
ATOM 770 O O . MET A 1 96 ? -13.184 -5.050 -1.296 1.00 93.12 96 MET A O 1
ATOM 774 N N . GLN A 1 97 ? -12.667 -3.577 0.301 1.00 94.56 97 GLN A N 1
ATOM 775 C CA . GLN A 1 97 ? -11.777 -2.774 -0.539 1.00 94.56 97 GLN A CA 1
ATOM 776 C C . GLN A 1 97 ? -10.388 -2.683 0.080 1.00 94.56 97 GLN A C 1
ATOM 778 O O . GLN A 1 97 ? -10.217 -2.115 1.163 1.00 94.56 97 GLN A O 1
ATOM 783 N N . TYR A 1 98 ? -9.402 -3.202 -0.647 1.00 96.25 98 TYR A N 1
ATOM 784 C CA . TYR A 1 98 ? -8.012 -3.271 -0.210 1.00 96.25 98 TYR A CA 1
ATOM 785 C C . TYR A 1 98 ? -7.071 -2.671 -1.233 1.00 96.25 98 TYR A C 1
ATOM 787 O O . TYR A 1 98 ? -7.418 -2.528 -2.410 1.00 96.25 98 TYR A O 1
ATOM 795 N N . ASN A 1 99 ? -5.883 -2.309 -0.771 1.00 97.31 99 ASN A N 1
ATOM 796 C CA . ASN A 1 99 ? -4.787 -1.975 -1.645 1.00 97.31 99 ASN A CA 1
ATOM 797 C C . ASN A 1 99 ? -3.441 -2.455 -1.159 1.00 97.31 99 ASN A C 1
ATOM 799 O O . ASN A 1 99 ? -3.205 -2.599 0.038 1.00 97.31 99 ASN A O 1
ATOM 803 N N . ARG A 1 100 ? -2.574 -2.645 -2.145 1.00 98.00 100 ARG A N 1
ATOM 804 C CA . ARG A 1 100 ? -1.169 -2.995 -2.011 1.00 98.00 100 ARG A CA 1
ATOM 805 C C . ARG A 1 100 ? -0.344 -2.053 -2.871 1.00 98.00 100 ARG A C 1
ATOM 807 O O . ARG A 1 100 ? -0.829 -1.498 -3.857 1.00 98.00 100 ARG A O 1
ATOM 814 N N . ILE A 1 101 ? 0.922 -1.912 -2.517 1.00 98.62 101 ILE A N 1
ATOM 815 C CA . ILE A 1 101 ? 1.909 -1.218 -3.336 1.00 98.62 101 ILE A CA 1
ATOM 816 C C . ILE A 1 101 ? 3.046 -2.201 -3.581 1.00 98.62 101 ILE A C 1
ATOM 818 O O . ILE A 1 101 ? 3.543 -2.828 -2.644 1.00 98.62 101 ILE A O 1
ATOM 822 N N . TRP A 1 102 ? 3.436 -2.364 -4.841 1.00 98.44 102 TRP A N 1
ATOM 823 C CA . TRP A 1 102 ? 4.539 -3.227 -5.226 1.00 98.44 102 TRP A CA 1
ATOM 824 C C . TRP A 1 102 ? 5.396 -2.579 -6.307 1.00 98.44 102 TRP A C 1
ATOM 826 O O . TRP A 1 102 ? 5.004 -2.453 -7.466 1.00 98.44 102 TRP A O 1
ATOM 836 N N . PHE A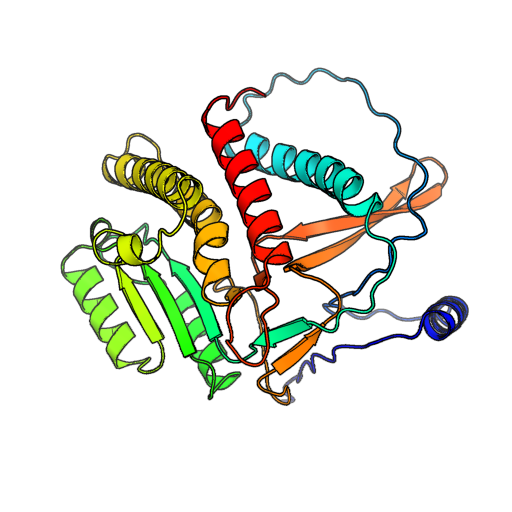 1 103 ? 6.611 -2.214 -5.918 1.00 98.62 103 PHE A N 1
ATOM 837 C CA . PHE A 1 103 ? 7.635 -1.712 -6.820 1.00 98.62 103 PHE A CA 1
ATOM 838 C C . PHE A 1 103 ? 8.693 -2.793 -7.005 1.00 98.62 103 PHE A C 1
ATOM 840 O O . PHE A 1 103 ? 9.407 -3.138 -6.063 1.00 98.62 103 PHE A O 1
ATOM 847 N N . SER A 1 104 ? 8.766 -3.362 -8.211 1.00 98.12 104 SER A N 1
ATOM 848 C CA . SER A 1 104 ? 9.684 -4.465 -8.484 1.00 98.12 104 SER A CA 1
ATOM 849 C C . SER A 1 104 ? 11.130 -3.984 -8.537 1.00 98.12 104 SER A C 1
ATOM 851 O O . SER A 1 104 ? 11.468 -3.063 -9.278 1.00 98.12 104 SER A O 1
ATOM 853 N N . ALA A 1 105 ? 12.001 -4.655 -7.786 1.00 97.69 105 ALA A N 1
ATOM 854 C CA . ALA A 1 105 ? 13.446 -4.482 -7.902 1.00 97.69 105 ALA A CA 1
ATOM 855 C C . ALA A 1 105 ? 14.043 -5.267 -9.088 1.00 97.69 105 ALA A C 1
ATOM 857 O O . ALA A 1 105 ? 15.187 -5.024 -9.466 1.00 97.69 105 ALA A O 1
ATOM 858 N N . ASN A 1 106 ? 13.294 -6.216 -9.665 1.00 97.94 106 ASN A N 1
ATOM 859 C CA . ASN A 1 106 ? 13.721 -7.037 -10.795 1.00 97.94 106 ASN A CA 1
ATOM 860 C C . ASN A 1 106 ? 12.930 -6.649 -12.056 1.00 97.94 106 ASN A C 1
ATOM 862 O O . ASN A 1 106 ? 11.757 -7.004 -12.157 1.00 97.94 106 ASN A O 1
ATOM 866 N N . PRO A 1 107 ? 13.555 -6.018 -13.066 1.00 98.12 107 PRO A N 1
ATOM 867 C CA . PRO A 1 107 ? 12.835 -5.559 -14.253 1.00 98.12 107 PRO A CA 1
ATOM 868 C C . PRO A 1 107 ? 12.152 -6.658 -15.071 1.00 98.12 107 PRO A C 1
ATOM 870 O O . PRO A 1 107 ? 11.225 -6.366 -15.821 1.00 98.12 107 PRO A O 1
ATOM 873 N N . ASN A 1 108 ? 12.599 -7.912 -14.948 1.00 98.44 108 ASN A N 1
ATOM 874 C CA . ASN A 1 108 ? 12.018 -9.051 -15.665 1.00 98.44 108 ASN A CA 1
ATOM 875 C C . ASN A 1 108 ? 10.778 -9.643 -14.988 1.00 98.44 108 ASN A C 1
ATOM 877 O O . ASN A 1 108 ? 10.183 -10.562 -15.540 1.00 98.44 108 ASN A O 1
ATOM 881 N N . GLN A 1 109 ? 10.431 -9.176 -13.791 1.00 97.56 109 GLN A N 1
ATOM 882 C CA . GLN A 1 109 ? 9.407 -9.781 -12.954 1.00 97.56 109 GLN A CA 1
ATOM 883 C C . GLN A 1 109 ? 8.491 -8.693 -12.416 1.00 97.56 109 GLN A C 1
ATOM 885 O O . GLN A 1 109 ? 8.953 -7.737 -11.794 1.00 97.56 109 GLN A O 1
ATOM 890 N N . PHE A 1 110 ? 7.189 -8.845 -12.627 1.00 98.44 110 PHE A N 1
ATOM 891 C CA . PHE A 1 110 ? 6.207 -7.948 -12.043 1.00 98.44 110 PHE A CA 1
ATOM 892 C C . PHE A 1 110 ? 6.175 -8.120 -10.533 1.00 98.44 110 PHE A C 1
ATOM 894 O O . PHE A 1 110 ? 6.361 -7.156 -9.796 1.00 98.44 110 PHE A O 1
ATOM 901 N N . ILE A 1 111 ? 5.989 -9.359 -10.079 1.00 97.12 111 ILE A N 1
ATOM 902 C CA . ILE A 1 111 ? 5.848 -9.708 -8.671 1.00 97.12 111 ILE A CA 1
ATOM 903 C C . ILE A 1 111 ? 6.563 -11.020 -8.357 1.00 97.12 111 ILE A C 1
ATOM 905 O O . ILE A 1 111 ? 6.662 -11.900 -9.209 1.00 97.12 111 ILE A O 1
ATOM 909 N N . THR A 1 112 ? 7.083 -11.166 -7.137 1.00 97.75 112 THR A N 1
ATOM 910 C CA . THR A 1 112 ? 7.735 -12.418 -6.727 1.00 97.75 112 THR A CA 1
ATOM 911 C C . THR A 1 112 ? 6.747 -13.581 -6.700 1.00 97.75 112 THR A C 1
ATOM 913 O O . THR A 1 112 ? 5.565 -13.399 -6.405 1.00 97.75 112 THR A O 1
ATOM 916 N N . GLU A 1 113 ? 7.242 -14.800 -6.929 1.00 96.69 113 GLU A N 1
ATOM 917 C CA . GLU A 1 113 ? 6.437 -16.025 -6.809 1.00 96.69 113 GLU A CA 1
ATOM 918 C C . GLU A 1 113 ? 5.790 -16.148 -5.421 1.00 96.69 113 GLU A C 1
ATOM 920 O O . GLU A 1 113 ? 4.625 -16.519 -5.292 1.00 96.69 113 GLU A O 1
ATOM 925 N N . GLU A 1 114 ? 6.516 -15.762 -4.370 1.00 97.25 114 GLU A N 1
ATOM 926 C CA . GLU A 1 114 ? 5.994 -15.739 -3.003 1.00 97.25 114 GLU A CA 1
ATOM 927 C C . GLU A 1 114 ? 4.771 -14.817 -2.875 1.00 97.25 114 GLU A C 1
ATOM 929 O O . GLU A 1 114 ? 3.737 -15.205 -2.322 1.00 97.25 114 GLU A O 1
ATOM 934 N N . ASN A 1 115 ? 4.854 -13.605 -3.423 1.00 97.25 115 ASN A N 1
ATOM 935 C CA . ASN A 1 115 ? 3.751 -12.652 -3.379 1.00 97.25 115 ASN A CA 1
ATOM 936 C C . ASN A 1 115 ? 2.601 -13.037 -4.318 1.00 97.25 115 ASN A C 1
ATOM 938 O O . ASN A 1 115 ? 1.444 -12.755 -4.003 1.00 97.25 115 ASN A O 1
ATOM 942 N N . TRP A 1 116 ? 2.883 -13.769 -5.397 1.00 96.75 116 TRP A N 1
ATOM 943 C CA . TRP A 1 116 ? 1.858 -14.411 -6.217 1.00 96.75 116 TRP A CA 1
ATOM 944 C C . TRP A 1 116 ? 1.044 -15.420 -5.401 1.00 96.75 116 TRP A C 1
ATOM 946 O O . TRP A 1 116 ? -0.188 -15.364 -5.373 1.00 96.75 116 TRP A O 1
ATOM 956 N N . VAL A 1 117 ? 1.716 -16.311 -4.665 1.00 96.88 117 VAL A N 1
ATOM 957 C CA . VAL A 1 117 ? 1.056 -17.283 -3.777 1.00 96.88 117 VAL A CA 1
ATOM 958 C C . VAL A 1 117 ? 0.250 -16.570 -2.688 1.00 96.88 117 VAL A C 1
ATOM 960 O O . VAL A 1 117 ? -0.885 -16.962 -2.406 1.00 96.88 117 VAL A O 1
ATOM 963 N N . ARG A 1 118 ? 0.783 -15.489 -2.110 1.00 96.69 118 ARG A N 1
ATOM 964 C CA . ARG A 1 118 ? 0.060 -14.660 -1.130 1.00 96.69 118 ARG A CA 1
ATOM 965 C C . ARG A 1 118 ? -1.185 -14.001 -1.729 1.00 96.69 118 ARG A C 1
ATOM 967 O O . ARG A 1 118 ? -2.200 -13.905 -1.040 1.00 96.69 118 ARG A O 1
ATOM 974 N N . GLN A 1 119 ? -1.166 -13.597 -3.002 1.00 96.44 119 GLN A N 1
ATOM 975 C CA . GLN A 1 119 ? -2.366 -13.100 -3.684 1.00 96.44 119 GLN A CA 1
ATOM 976 C C . GLN A 1 119 ? -3.418 -14.203 -3.864 1.00 96.44 119 GLN A C 1
ATOM 978 O O . GLN A 1 119 ? -4.582 -13.981 -3.542 1.00 96.44 119 GLN A O 1
ATOM 983 N N . ILE A 1 120 ? -3.019 -15.410 -4.283 1.00 95.81 120 ILE A N 1
ATOM 984 C CA . ILE A 1 120 ? -3.932 -16.566 -4.384 1.00 95.81 120 ILE A CA 1
ATOM 985 C C . ILE A 1 120 ? -4.612 -16.837 -3.035 1.00 95.81 120 ILE A C 1
ATOM 987 O O . ILE A 1 120 ? -5.822 -17.064 -2.967 1.00 95.81 120 ILE A O 1
ATOM 991 N N . GLN A 1 121 ? -3.839 -16.816 -1.946 1.00 95.06 121 GLN A N 1
ATOM 992 C CA . GLN A 1 121 ? -4.368 -17.028 -0.600 1.00 95.06 121 GLN A CA 1
ATOM 993 C C . GLN A 1 121 ? -5.341 -15.922 -0.186 1.00 95.06 121 GLN A C 1
ATOM 995 O O . GLN A 1 121 ? -6.416 -16.233 0.331 1.00 95.06 121 GLN A O 1
ATOM 1000 N N . PHE A 1 122 ? -4.991 -14.659 -0.446 1.00 94.56 122 PHE A N 1
ATOM 1001 C CA . PHE A 1 122 ? -5.856 -13.518 -0.167 1.00 94.56 122 PHE A CA 1
ATOM 1002 C C . PHE A 1 122 ? -7.200 -13.647 -0.895 1.00 94.56 122 PHE A C 1
ATOM 1004 O O . PHE A 1 122 ? -8.247 -13.555 -0.255 1.00 94.56 122 PHE A O 1
ATOM 1011 N N . ASP A 1 123 ? -7.183 -13.942 -2.195 1.00 93.75 123 ASP A N 1
ATOM 1012 C CA . ASP A 1 123 ? -8.387 -14.097 -3.016 1.00 93.75 123 ASP A CA 1
ATOM 1013 C C . ASP A 1 123 ? -9.267 -15.261 -2.551 1.00 93.75 123 ASP A C 1
ATOM 1015 O O . ASP A 1 123 ? -10.494 -15.155 -2.544 1.00 93.75 123 ASP A O 1
ATOM 1019 N N . LYS A 1 124 ? -8.652 -16.370 -2.122 1.00 93.00 124 LYS A N 1
ATOM 1020 C CA . LYS A 1 124 ? -9.374 -17.526 -1.577 1.00 93.00 124 LYS A CA 1
ATOM 1021 C C . LYS A 1 124 ? -10.071 -17.198 -0.254 1.00 93.00 124 LYS A C 1
ATOM 1023 O O . LYS A 1 124 ? -11.169 -17.690 -0.006 1.00 93.00 124 LYS A O 1
ATOM 1028 N N . GLN A 1 125 ? -9.425 -16.415 0.609 1.00 92.00 125 GLN A N 1
ATOM 1029 C CA . GLN A 1 125 ? -9.956 -16.038 1.924 1.00 92.00 125 GLN A CA 1
ATOM 1030 C C . GLN A 1 125 ? -10.959 -14.879 1.851 1.00 92.00 125 GLN A C 1
ATOM 1032 O O . GLN A 1 125 ? -11.804 -14.744 2.736 1.00 92.00 125 GLN A O 1
ATOM 1037 N N . ASN A 1 126 ? -10.880 -14.066 0.797 1.00 92.62 126 ASN A N 1
ATOM 1038 C CA . ASN A 1 126 ? -11.671 -12.855 0.618 1.00 92.62 126 ASN A CA 1
ATOM 1039 C C . ASN A 1 126 ? -12.304 -12.828 -0.791 1.00 92.62 126 ASN A C 1
ATOM 1041 O O . ASN A 1 126 ? -12.020 -11.925 -1.579 1.00 92.62 126 ASN A O 1
ATOM 1045 N N . PRO A 1 127 ? -13.181 -13.792 -1.140 1.00 91.25 127 PRO A N 1
ATOM 1046 C CA . PRO A 1 127 ? -13.663 -13.982 -2.515 1.00 91.25 127 PRO A CA 1
ATOM 1047 C C . PRO A 1 127 ? -14.485 -12.809 -3.071 1.00 91.25 127 PRO A C 1
ATOM 1049 O O . PRO A 1 127 ? -14.658 -12.702 -4.283 1.00 91.25 127 PRO A O 1
ATOM 1052 N N . TYR A 1 128 ? -14.984 -11.932 -2.197 1.00 91.00 128 TYR A N 1
ATOM 1053 C CA . TYR A 1 128 ? -15.764 -10.744 -2.557 1.00 91.00 128 TYR A CA 1
ATOM 1054 C C . TYR A 1 128 ? -14.973 -9.439 -2.441 1.00 91.00 128 TYR A C 1
ATOM 1056 O O . TYR A 1 128 ? -15.493 -8.380 -2.786 1.00 91.00 128 TYR A O 1
ATOM 1064 N N . ALA A 1 129 ? -13.733 -9.499 -1.952 1.00 93.12 129 ALA A N 1
ATOM 1065 C CA . ALA A 1 129 ? -12.900 -8.319 -1.853 1.00 93.12 129 ALA A CA 1
ATOM 1066 C C . ALA A 1 129 ? -12.358 -7.929 -3.233 1.00 93.12 129 ALA A C 1
ATOM 1068 O O . ALA A 1 129 ? -11.910 -8.773 -4.015 1.00 93.12 129 ALA A O 1
ATOM 1069 N N . SER A 1 130 ? -12.381 -6.628 -3.506 1.00 94.50 130 SER A N 1
ATOM 1070 C CA . SER A 1 130 ? -11.620 -6.005 -4.583 1.00 94.50 130 SER A CA 1
ATOM 1071 C C . SER A 1 130 ? -10.258 -5.564 -4.059 1.00 94.50 130 SER A C 1
ATOM 1073 O O . SER A 1 130 ? -10.156 -5.040 -2.942 1.00 94.50 130 SER A O 1
ATOM 1075 N N . MET A 1 131 ? -9.237 -5.726 -4.889 1.00 96.19 131 MET A N 1
ATOM 1076 C CA . MET A 1 131 ? -7.880 -5.270 -4.617 1.00 96.19 131 MET A CA 1
ATOM 1077 C C . MET A 1 131 ? -7.503 -4.221 -5.658 1.00 96.19 131 MET A C 1
ATOM 1079 O O . MET A 1 131 ? -7.834 -4.371 -6.832 1.00 96.19 131 MET A O 1
ATOM 1083 N N . PHE A 1 132 ? -6.775 -3.184 -5.257 1.00 95.81 132 PHE A N 1
ATOM 1084 C CA . PHE A 1 132 ? -5.977 -2.419 -6.207 1.00 95.81 132 PHE A CA 1
ATOM 1085 C C . PHE A 1 132 ? -4.498 -2.497 -5.845 1.00 95.81 132 PHE A C 1
ATOM 1087 O O . PHE A 1 132 ? -4.140 -2.473 -4.669 1.00 95.81 132 PHE A O 1
ATOM 1094 N N . ILE A 1 133 ? -3.632 -2.618 -6.844 1.00 98.38 133 ILE A N 1
ATOM 1095 C CA . ILE A 1 133 ? -2.187 -2.719 -6.647 1.00 98.38 133 ILE A CA 1
ATOM 1096 C C . ILE A 1 133 ? -1.522 -1.588 -7.409 1.00 98.38 133 ILE A C 1
ATOM 1098 O O . ILE A 1 133 ? -1.633 -1.509 -8.630 1.00 98.38 133 ILE A O 1
ATOM 1102 N N . VAL A 1 134 ? -0.819 -0.727 -6.682 1.00 98.69 134 VAL A N 1
ATOM 1103 C CA . VAL A 1 134 ? 0.025 0.306 -7.283 1.00 98.69 134 VAL A CA 1
ATOM 1104 C C . VAL A 1 134 ? 1.358 -0.321 -7.665 1.00 98.69 134 VAL A C 1
ATOM 1106 O O . VAL A 1 134 ? 1.994 -0.962 -6.829 1.00 98.69 134 VAL A O 1
ATOM 1109 N N . TYR A 1 135 ? 1.787 -0.123 -8.905 1.00 98.75 135 TYR A N 1
ATOM 1110 C CA . TYR A 1 135 ? 3.087 -0.570 -9.410 1.00 98.75 135 TYR A CA 1
ATOM 1111 C C . TYR A 1 135 ? 3.718 0.519 -10.272 1.00 98.75 135 TYR A C 1
ATOM 1113 O O . TYR A 1 135 ? 3.008 1.408 -10.702 1.00 98.75 135 TYR A O 1
ATOM 1121 N N . ALA A 1 136 ? 5.016 0.464 -10.560 1.00 98.62 136 ALA A N 1
ATOM 1122 C CA . ALA A 1 136 ? 5.652 1.414 -11.479 1.00 98.62 136 ALA A CA 1
ATOM 1123 C C . ALA A 1 136 ? 6.064 0.696 -12.768 1.00 98.62 136 ALA A C 1
ATOM 1125 O O . ALA A 1 136 ? 6.919 -0.195 -12.735 1.00 98.62 136 ALA A O 1
ATOM 1126 N N . SER A 1 137 ? 5.455 1.053 -13.903 1.00 98.25 137 SER A N 1
ATOM 1127 C CA . SER A 1 137 ? 5.829 0.489 -15.207 1.00 98.25 137 SER A CA 1
ATOM 1128 C C . SER A 1 137 ? 7.267 0.820 -15.603 1.00 98.25 137 SER A C 1
ATOM 1130 O O . SER A 1 137 ? 7.911 0.034 -16.293 1.00 98.25 137 SER A O 1
ATOM 1132 N N . SER A 1 138 ? 7.804 1.938 -15.118 1.00 98.25 138 SER A N 1
ATOM 1133 C CA . SER A 1 138 ? 9.170 2.396 -15.357 1.00 98.25 138 SER A CA 1
ATOM 1134 C C . SER A 1 138 ? 10.250 1.496 -14.737 1.00 98.25 138 SER A C 1
ATOM 1136 O O . SER A 1 138 ? 11.422 1.595 -15.122 1.00 98.25 138 SER A O 1
ATOM 1138 N N . LEU A 1 139 ? 9.863 0.605 -13.814 1.00 98.62 139 LEU A N 1
ATOM 1139 C CA . LEU A 1 139 ? 10.719 -0.417 -13.205 1.00 98.62 139 LEU A CA 1
ATOM 1140 C C . LEU A 1 139 ? 10.727 -1.746 -13.970 1.00 98.62 139 LEU A C 1
ATOM 1142 O O . LEU A 1 139 ? 11.530 -2.615 -13.642 1.00 98.62 139 LEU A O 1
ATOM 1146 N N . LEU A 1 140 ? 9.864 -1.924 -14.973 1.00 98.56 140 LEU A N 1
ATOM 1147 C CA . LEU A 1 140 ? 9.692 -3.188 -15.687 1.00 98.56 140 LEU A CA 1
ATOM 1148 C C . LEU A 1 140 ? 10.214 -3.092 -17.120 1.00 98.56 140 LEU A C 1
ATOM 1150 O O . LEU A 1 140 ? 10.080 -2.072 -17.794 1.00 98.56 140 LEU A O 1
ATOM 1154 N N . ASN A 1 141 ? 10.784 -4.188 -17.610 1.00 98.44 141 ASN A N 1
ATOM 1155 C CA . ASN A 1 141 ? 11.063 -4.374 -19.029 1.00 98.44 141 ASN A CA 1
ATOM 1156 C C . ASN A 1 141 ? 9.938 -5.183 -19.697 1.00 98.44 141 ASN A C 1
ATOM 1158 O O . ASN A 1 141 ? 8.932 -5.501 -19.069 1.00 98.44 141 ASN A O 1
ATOM 1162 N N . MET A 1 142 ? 10.111 -5.559 -20.966 1.00 98.31 142 MET A N 1
ATOM 1163 C CA . MET A 1 142 ? 9.093 -6.313 -21.709 1.00 98.31 142 MET A CA 1
ATOM 1164 C C . MET A 1 142 ? 8.680 -7.633 -21.039 1.00 98.31 142 MET A C 1
ATOM 1166 O O . MET A 1 142 ? 7.500 -7.972 -21.070 1.00 98.31 142 MET A O 1
ATOM 1170 N N . ASN A 1 143 ? 9.611 -8.348 -20.397 1.00 98.31 143 ASN A N 1
ATOM 1171 C CA . ASN A 1 143 ? 9.294 -9.580 -19.671 1.00 98.31 143 ASN A CA 1
ATOM 1172 C C . ASN A 1 143 ? 8.481 -9.279 -18.411 1.00 98.31 143 ASN A C 1
ATOM 1174 O O . ASN A 1 143 ? 7.458 -9.917 -18.185 1.00 98.31 143 ASN A O 1
ATOM 1178 N N . GLY A 1 144 ? 8.883 -8.269 -17.633 1.00 98.44 144 GLY A N 1
ATOM 1179 C CA . GLY A 1 144 ? 8.129 -7.847 -16.450 1.00 98.44 144 GLY A CA 1
ATOM 1180 C C . GLY A 1 144 ? 6.734 -7.318 -16.798 1.00 98.44 144 GLY A C 1
ATOM 1181 O O . GLY A 1 144 ? 5.777 -7.5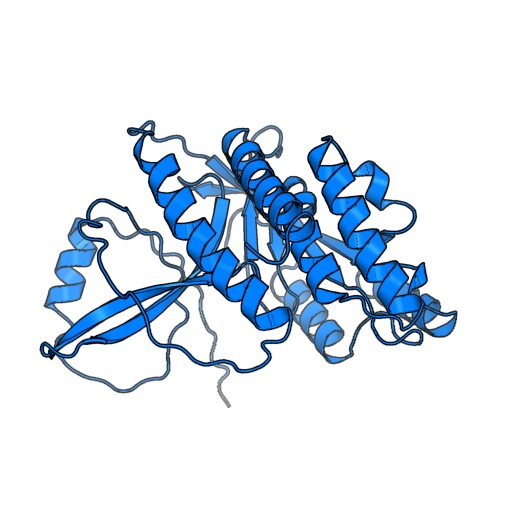65 -16.073 1.00 98.44 144 GLY A O 1
ATOM 1182 N N . ILE A 1 145 ? 6.590 -6.641 -17.938 1.00 98.44 145 ILE A N 1
ATOM 1183 C CA . ILE A 1 145 ? 5.300 -6.184 -18.466 1.00 98.44 145 ILE A CA 1
ATOM 1184 C C . ILE A 1 145 ? 4.412 -7.362 -18.879 1.00 98.44 145 ILE A C 1
ATOM 1186 O O . ILE A 1 145 ? 3.228 -7.369 -18.543 1.00 98.44 145 ILE A O 1
ATOM 1190 N N . HIS A 1 146 ? 4.975 -8.369 -19.548 1.00 98.38 146 HIS A N 1
ATOM 1191 C CA . HIS A 1 146 ? 4.246 -9.590 -19.882 1.00 98.38 146 HIS A CA 1
ATOM 1192 C C . HIS A 1 146 ? 3.806 -10.355 -18.623 1.00 98.38 146 HIS A C 1
ATOM 1194 O O . HIS A 1 146 ? 2.651 -10.760 -18.524 1.00 98.38 146 HIS A O 1
ATOM 1200 N N . ASP A 1 147 ? 4.690 -10.492 -17.632 1.00 98.38 147 ASP A N 1
ATOM 1201 C CA . ASP A 1 147 ? 4.379 -11.099 -16.331 1.00 98.38 147 ASP A CA 1
ATOM 1202 C C . ASP A 1 147 ? 3.250 -10.341 -15.604 1.00 98.38 147 ASP A C 1
ATOM 1204 O O . ASP A 1 147 ? 2.305 -10.938 -15.087 1.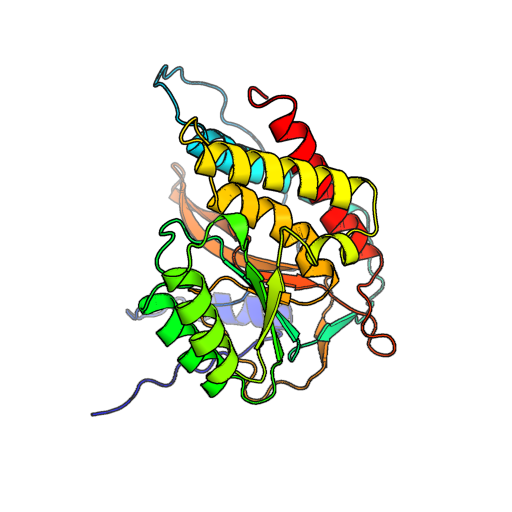00 98.38 147 ASP A O 1
ATOM 1208 N N . ARG A 1 148 ? 3.272 -9.004 -15.662 1.00 98.31 148 ARG A N 1
ATOM 1209 C CA . ARG A 1 148 ? 2.209 -8.123 -15.150 1.00 98.31 148 ARG A CA 1
ATOM 1210 C C . ARG A 1 148 ? 0.867 -8.369 -15.842 1.00 98.31 148 ARG A C 1
ATOM 1212 O O . ARG A 1 148 ? -0.163 -8.397 -15.170 1.00 98.31 148 ARG A O 1
ATOM 1219 N N . ASP A 1 149 ? 0.864 -8.571 -17.158 1.00 98.25 149 ASP A N 1
ATOM 1220 C CA . ASP A 1 149 ? -0.356 -8.865 -17.924 1.00 98.25 149 ASP A CA 1
ATOM 1221 C C . ASP A 1 149 ? -0.916 -10.254 -17.575 1.00 98.25 149 ASP A C 1
ATOM 1223 O O . ASP A 1 149 ? -2.122 -10.407 -17.370 1.00 98.25 149 ASP A O 1
ATOM 1227 N N . CYS A 1 150 ? -0.043 -11.255 -17.419 1.00 98.12 150 CYS A N 1
ATOM 1228 C CA . CYS A 1 150 ? -0.411 -12.585 -16.929 1.00 98.12 150 CYS A CA 1
ATOM 1229 C C . CYS A 1 150 ? -1.013 -12.523 -15.518 1.00 98.12 150 CYS A C 1
ATOM 1231 O O . CYS A 1 150 ? -2.031 -13.167 -15.251 1.00 98.12 150 CYS A O 1
ATOM 1233 N N . PHE A 1 151 ? -0.433 -11.713 -14.626 1.00 98.25 151 PHE A N 1
ATOM 1234 C CA . PHE A 1 151 ? -0.978 -11.476 -13.290 1.00 98.25 151 PHE A CA 1
ATOM 1235 C C . PHE A 1 151 ? -2.378 -10.856 -13.361 1.00 98.25 151 PHE A C 1
ATOM 1237 O O . PHE A 1 151 ? -3.310 -11.363 -12.736 1.00 98.25 151 PHE A O 1
ATOM 1244 N N . ALA A 1 152 ? -2.558 -9.796 -14.152 1.00 97.56 152 ALA A N 1
ATOM 1245 C CA . ALA A 1 152 ? -3.853 -9.135 -14.308 1.00 97.56 152 ALA A CA 1
ATOM 1246 C C . ALA A 1 152 ? -4.931 -10.084 -14.861 1.00 97.56 152 ALA A C 1
ATOM 1248 O O . ALA A 1 152 ? -6.064 -10.082 -14.381 1.00 97.56 152 ALA A O 1
ATOM 1249 N N . TYR A 1 153 ? -4.571 -10.937 -15.826 1.00 97.69 153 TYR A N 1
ATOM 1250 C CA . TYR A 1 153 ? -5.465 -11.962 -16.365 1.00 97.69 153 TYR A CA 1
ATOM 1251 C C . TYR A 1 153 ? -5.871 -12.999 -15.304 1.00 97.69 153 TYR A C 1
ATOM 1253 O O . TYR A 1 153 ? -7.036 -13.389 -15.221 1.00 97.69 153 TYR A O 1
ATOM 1261 N N . GLN A 1 154 ? -4.923 -13.426 -14.464 1.00 97.75 154 GLN A N 1
ATOM 1262 C CA . GLN A 1 154 ? -5.155 -14.424 -13.419 1.00 97.75 154 GLN A CA 1
ATOM 1263 C C . GLN A 1 154 ? -6.016 -13.898 -12.256 1.00 97.75 154 GLN A C 1
ATOM 1265 O O . GLN A 1 154 ? -6.733 -14.683 -11.624 1.00 97.75 154 GLN A O 1
ATOM 1270 N N . PHE A 1 155 ? -5.958 -12.595 -11.967 1.00 97.19 155 PHE A N 1
ATOM 1271 C CA . PHE A 1 155 ? -6.642 -11.963 -10.835 1.00 97.19 155 PHE A CA 1
ATOM 1272 C C . PHE A 1 155 ? -7.607 -10.852 -11.294 1.00 97.19 155 PHE A C 1
ATOM 1274 O O . PHE A 1 155 ? -7.354 -9.673 -11.056 1.00 97.19 155 PHE A O 1
ATOM 1281 N N . PRO A 1 156 ? -8.769 -11.190 -11.887 1.00 95.00 156 PRO A N 1
ATOM 1282 C CA . PRO A 1 156 ? -9.665 -10.212 -12.520 1.00 95.00 156 PRO A CA 1
ATOM 1283 C C . PRO A 1 156 ? -10.344 -9.223 -11.554 1.00 95.00 156 PRO A C 1
ATOM 1285 O O . PRO A 1 156 ? -10.920 -8.233 -11.994 1.00 95.00 156 PRO A O 1
ATOM 1288 N N . ARG A 1 157 ? -10.313 -9.475 -10.235 1.00 95.62 157 ARG A N 1
ATOM 1289 C CA . ARG A 1 157 ? -10.792 -8.529 -9.202 1.00 95.62 157 ARG A CA 1
ATOM 1290 C C . ARG A 1 157 ? -9.703 -7.571 -8.712 1.00 95.62 157 ARG A C 1
ATOM 1292 O O . ARG A 1 157 ? -9.965 -6.753 -7.825 1.00 95.62 157 ARG A O 1
ATOM 1299 N N . THR A 1 158 ? -8.499 -7.698 -9.259 1.00 96.88 158 THR A N 1
ATOM 1300 C CA . THR A 1 158 ? -7.350 -6.875 -8.920 1.00 96.88 158 THR A CA 1
ATOM 1301 C C . THR A 1 158 ? -7.133 -5.836 -10.006 1.00 96.88 158 THR A C 1
ATOM 1303 O O . THR A 1 158 ? -6.810 -6.163 -11.143 1.00 96.88 158 THR A O 1
ATOM 1306 N N . VAL A 1 159 ? -7.295 -4.568 -9.644 1.00 97.50 159 VAL A N 1
ATOM 1307 C CA . VAL A 1 159 ? -7.005 -3.440 -10.531 1.00 97.50 159 VAL A CA 1
ATOM 1308 C C . VAL A 1 159 ? -5.544 -3.050 -10.358 1.00 97.50 159 VAL A C 1
ATOM 1310 O O . VAL A 1 159 ? -5.108 -2.751 -9.249 1.00 97.50 159 VAL A O 1
ATOM 1313 N N . LEU A 1 160 ? -4.779 -3.046 -11.444 1.00 98.38 160 LEU A N 1
ATOM 1314 C CA . LEU A 1 160 ? -3.410 -2.540 -11.433 1.00 98.38 160 LEU A CA 1
ATOM 1315 C C . LEU A 1 160 ? -3.427 -1.046 -11.755 1.00 98.38 160 LEU A C 1
ATOM 1317 O O . LEU A 1 160 ? -4.083 -0.648 -12.710 1.00 98.38 160 LEU A O 1
ATOM 1321 N N . VAL A 1 161 ? -2.725 -0.247 -10.953 1.00 98.31 161 VAL A N 1
ATOM 1322 C CA . VAL A 1 161 ? -2.607 1.206 -11.128 1.00 98.31 161 VAL A CA 1
ATOM 1323 C C . VAL A 1 161 ? -1.145 1.550 -11.377 1.00 98.31 161 VAL A C 1
ATOM 1325 O O . VAL A 1 161 ? -0.298 1.326 -10.508 1.00 98.31 161 VAL A O 1
ATOM 1328 N N . ASP A 1 162 ? -0.853 2.095 -12.554 1.00 98.62 162 ASP A N 1
ATOM 1329 C CA . ASP A 1 162 ? 0.497 2.516 -12.932 1.00 98.62 162 ASP A CA 1
ATOM 1330 C C . ASP A 1 162 ? 0.861 3.824 -12.213 1.00 98.62 162 ASP A C 1
ATOM 1332 O O . ASP A 1 162 ? 0.295 4.887 -12.478 1.00 98.62 162 ASP A O 1
ATOM 1336 N N . PHE A 1 163 ? 1.823 3.752 -11.300 1.00 98.62 163 PHE A N 1
ATOM 1337 C CA . PHE A 1 163 ? 2.401 4.874 -10.571 1.00 98.62 163 PHE A CA 1
ATOM 1338 C C . PHE A 1 163 ? 2.849 5.979 -11.523 1.00 98.62 163 PHE A C 1
ATOM 1340 O O . PHE A 1 163 ? 2.531 7.141 -11.294 1.00 98.62 163 PHE A O 1
ATOM 1347 N N . ASP A 1 164 ? 3.498 5.606 -12.627 1.00 98.00 164 ASP A N 1
ATOM 1348 C CA . ASP A 1 164 ? 4.123 6.561 -13.539 1.00 98.00 164 ASP A CA 1
ATOM 1349 C C . ASP A 1 164 ? 3.106 7.321 -14.413 1.00 98.00 164 ASP A C 1
ATOM 1351 O O . ASP A 1 164 ? 3.465 8.309 -15.055 1.00 98.00 164 ASP A O 1
ATOM 1355 N N . LYS A 1 165 ? 1.853 6.850 -14.508 1.00 97.44 165 LYS A N 1
ATOM 1356 C CA . LYS A 1 165 ? 0.876 7.356 -15.497 1.00 97.44 165 LYS A CA 1
ATOM 1357 C C . LYS A 1 165 ? -0.507 7.635 -14.932 1.00 97.44 165 LYS A C 1
ATOM 1359 O O . LYS A 1 165 ? -1.138 8.621 -15.299 1.00 97.44 165 LYS A O 1
ATOM 1364 N N . GLU A 1 166 ? -0.998 6.759 -14.070 1.00 97.69 166 GLU A N 1
ATOM 1365 C CA . GLU A 1 166 ? -2.394 6.727 -13.633 1.00 97.69 166 GLU A CA 1
ATOM 1366 C C . GLU A 1 166 ? -2.543 7.231 -12.198 1.00 97.69 166 GLU A C 1
ATOM 1368 O O . GLU A 1 166 ? -3.552 7.847 -11.848 1.00 97.69 166 GLU A O 1
ATOM 1373 N N . PHE A 1 167 ? -1.521 7.030 -11.362 1.00 97.31 167 PHE A N 1
ATOM 1374 C CA . PHE A 1 167 ? -1.598 7.341 -9.937 1.00 97.31 167 PHE A CA 1
ATOM 1375 C C . PHE A 1 167 ? -1.783 8.836 -9.637 1.00 97.31 167 PHE A C 1
ATOM 1377 O O . PHE A 1 167 ? -2.350 9.193 -8.605 1.00 97.31 167 PHE A O 1
ATOM 1384 N N . ILE A 1 168 ? -1.406 9.721 -10.565 1.00 95.38 168 ILE A N 1
ATOM 1385 C CA . ILE A 1 168 ? -1.635 11.169 -10.455 1.00 95.38 168 ILE A CA 1
ATOM 1386 C C . ILE A 1 168 ? -3.117 11.520 -10.211 1.00 95.38 168 ILE A C 1
ATOM 1388 O O . ILE A 1 168 ? -3.416 12.494 -9.518 1.00 95.38 168 ILE A O 1
ATOM 1392 N N . ALA A 1 169 ? -4.053 10.701 -10.711 1.00 94.56 169 ALA A N 1
ATOM 1393 C CA . ALA A 1 169 ? -5.492 10.890 -10.516 1.00 94.56 169 ALA A CA 1
ATOM 1394 C C . ALA A 1 169 ? -5.937 10.718 -9.050 1.00 94.56 169 ALA A C 1
ATOM 1396 O O . ALA A 1 169 ? -7.027 11.147 -8.679 1.00 94.56 169 ALA A O 1
ATOM 1397 N N . TYR A 1 170 ? -5.088 10.120 -8.212 1.00 93.62 170 TYR A N 1
ATOM 1398 C CA . TYR A 1 170 ? -5.329 9.888 -6.790 1.00 93.62 170 TYR A CA 1
ATOM 1399 C C . TYR A 1 170 ? -4.721 10.984 -5.896 1.00 93.62 170 TYR A C 1
ATOM 1401 O O . TYR A 1 170 ? -4.752 10.871 -4.666 1.00 93.62 170 TYR A O 1
ATOM 1409 N N . LEU A 1 171 ? -4.172 12.061 -6.464 1.00 95.62 171 LEU A N 1
ATOM 1410 C CA . LEU A 1 171 ? -3.538 13.133 -5.694 1.00 95.62 171 LEU A CA 1
ATOM 1411 C C . LEU A 1 171 ? -4.502 14.306 -5.484 1.00 95.62 171 LEU A C 1
ATOM 1413 O O . LEU A 1 171 ? -4.614 15.202 -6.322 1.00 95.62 171 LEU A O 1
ATOM 1417 N N . ASN A 1 172 ? -5.175 14.326 -4.332 1.00 92.50 172 ASN A N 1
ATOM 1418 C CA . ASN A 1 172 ? -6.217 15.319 -4.044 1.00 92.50 172 ASN A CA 1
ATOM 1419 C C . ASN A 1 172 ? -5.703 16.556 -3.308 1.00 92.50 172 ASN A C 1
ATOM 1421 O O . ASN A 1 172 ? -6.288 17.633 -3.412 1.00 92.50 172 ASN A O 1
ATOM 1425 N N . THR A 1 173 ? -4.622 16.417 -2.548 1.00 94.00 173 THR A N 1
ATOM 1426 C CA . THR A 1 173 ? -4.087 17.489 -1.703 1.00 94.00 173 THR A CA 1
ATOM 1427 C C . THR A 1 173 ? -2.671 17.871 -2.123 1.00 94.00 173 THR A C 1
ATOM 1429 O O . THR A 1 173 ? -1.970 17.102 -2.782 1.00 94.00 173 THR A O 1
ATOM 1432 N N . THR A 1 174 ? -2.208 19.054 -1.713 1.00 95.81 174 THR A N 1
ATOM 1433 C CA . THR A 1 174 ? -0.802 19.454 -1.905 1.00 95.81 174 THR A CA 1
ATOM 1434 C C . THR A 1 174 ? 0.155 18.450 -1.257 1.00 95.81 174 THR A C 1
ATOM 1436 O O . THR A 1 174 ? 1.164 18.099 -1.854 1.00 95.81 174 THR A O 1
ATOM 1439 N N . ARG A 1 175 ? -0.217 17.900 -0.093 1.00 95.56 175 ARG A N 1
ATOM 1440 C CA . ARG A 1 175 ? 0.561 16.870 0.612 1.00 95.56 175 ARG A CA 1
ATOM 1441 C C . ARG A 1 175 ? 0.655 15.572 -0.176 1.00 95.56 175 ARG A C 1
ATOM 1443 O O . ARG A 1 175 ? 1.722 14.976 -0.213 1.00 95.56 175 ARG A O 1
ATOM 1450 N N . ASP A 1 176 ? -0.424 15.156 -0.839 1.00 97.56 176 ASP A N 1
ATOM 1451 C CA . ASP A 1 176 ? -0.392 13.968 -1.702 1.00 97.56 176 ASP A CA 1
ATOM 1452 C C . ASP A 1 176 ? 0.595 14.154 -2.854 1.00 97.56 176 ASP A C 1
ATOM 1454 O O . ASP A 1 176 ? 1.345 13.239 -3.173 1.00 97.56 176 ASP A O 1
ATOM 1458 N N . LYS A 1 177 ? 0.632 15.356 -3.439 1.00 98.06 177 LYS A N 1
ATOM 1459 C CA . LYS A 1 177 ? 1.578 15.703 -4.506 1.00 98.06 177 LYS A CA 1
ATOM 1460 C C . LYS A 1 177 ? 3.021 15.728 -4.012 1.00 98.06 177 LYS A C 1
ATOM 1462 O O . LYS A 1 177 ? 3.887 15.204 -4.695 1.00 98.06 177 LYS A O 1
ATOM 1467 N N . GLU A 1 178 ? 3.280 16.283 -2.831 1.00 98.12 178 GLU A N 1
ATOM 1468 C CA . GLU A 1 178 ? 4.620 16.261 -2.228 1.00 98.12 178 GLU A CA 1
ATOM 1469 C C . GLU A 1 178 ? 5.085 14.828 -1.935 1.00 98.12 178 GLU A C 1
ATOM 1471 O O . GLU A 1 178 ? 6.197 14.457 -2.297 1.00 98.12 178 GLU A O 1
ATOM 1476 N N . ILE A 1 179 ? 4.215 13.996 -1.357 1.00 98.31 179 ILE A N 1
ATOM 1477 C CA . ILE A 1 179 ? 4.492 12.575 -1.109 1.00 98.31 179 ILE A CA 1
ATOM 1478 C C . ILE A 1 179 ? 4.750 11.814 -2.410 1.00 98.31 179 ILE A C 1
ATOM 1480 O O . ILE A 1 179 ? 5.687 11.022 -2.478 1.00 98.31 179 ILE A O 1
ATOM 1484 N N . TYR A 1 180 ? 3.949 12.068 -3.447 1.00 98.50 180 TYR A N 1
ATOM 1485 C CA . TYR A 1 180 ? 4.162 11.499 -4.773 1.00 98.50 180 TYR A CA 1
ATOM 1486 C C . TYR A 1 180 ? 5.539 11.871 -5.329 1.00 98.50 180 TYR A C 1
ATOM 1488 O O . TYR A 1 180 ? 6.262 10.989 -5.783 1.00 98.50 180 TYR A O 1
ATOM 1496 N N . THR A 1 181 ? 5.931 13.146 -5.245 1.00 98.38 181 THR A N 1
ATOM 1497 C CA . THR A 1 181 ? 7.248 13.611 -5.700 1.00 98.38 181 THR A CA 1
ATOM 1498 C C . THR A 1 181 ? 8.380 12.908 -4.954 1.00 98.38 181 THR A C 1
ATOM 1500 O O . THR A 1 181 ? 9.292 12.401 -5.597 1.00 98.38 181 THR A O 1
ATOM 1503 N N . LEU A 1 182 ? 8.306 12.796 -3.624 1.00 98.25 182 LEU A N 1
ATOM 1504 C CA . LEU A 1 182 ? 9.327 12.091 -2.837 1.00 98.25 182 LEU A CA 1
ATOM 1505 C C . LEU A 1 182 ? 9.409 10.598 -3.202 1.00 98.25 182 LEU A C 1
ATOM 1507 O O . LEU A 1 182 ? 10.498 10.045 -3.339 1.00 98.25 182 LEU A O 1
ATOM 1511 N N . ALA A 1 183 ? 8.266 9.937 -3.407 1.00 98.56 183 ALA A N 1
ATOM 1512 C CA . ALA A 1 183 ? 8.239 8.547 -3.857 1.00 98.56 183 ALA A CA 1
ATOM 1513 C C . ALA A 1 183 ? 8.829 8.384 -5.271 1.00 98.56 183 ALA A C 1
ATOM 1515 O O . ALA A 1 183 ? 9.584 7.443 -5.517 1.00 98.56 183 ALA A O 1
ATOM 1516 N N . GLN A 1 184 ? 8.538 9.319 -6.181 1.00 98.62 184 GLN A N 1
ATOM 1517 C CA . GLN A 1 184 ? 9.119 9.359 -7.524 1.00 98.62 184 GLN A CA 1
ATOM 1518 C C . GLN A 1 184 ? 10.644 9.538 -7.462 1.00 98.62 184 GLN A C 1
ATOM 1520 O O . GLN A 1 184 ? 11.365 8.833 -8.163 1.00 98.62 184 GLN A O 1
ATOM 1525 N N . GLU A 1 185 ? 11.151 10.418 -6.593 1.00 98.06 185 GLU A N 1
ATOM 1526 C CA . GLU A 1 185 ? 12.590 10.630 -6.392 1.00 98.06 185 GLU A CA 1
ATOM 1527 C C . GLU A 1 185 ? 13.309 9.358 -5.918 1.00 98.06 185 GLU A C 1
ATOM 1529 O O . GLU A 1 185 ? 14.398 9.044 -6.413 1.00 98.06 185 GLU A O 1
ATOM 1534 N N . GLU A 1 186 ? 12.702 8.600 -4.999 1.00 98.50 186 GLU A N 1
ATOM 1535 C CA . GLU A 1 186 ? 13.221 7.303 -4.545 1.00 98.50 186 GLU A CA 1
ATOM 1536 C C . GLU A 1 186 ? 13.270 6.280 -5.692 1.00 98.50 186 GLU A C 1
ATOM 1538 O O . GLU A 1 186 ? 14.293 5.617 -5.890 1.00 98.50 186 GLU A O 1
ATOM 1543 N N . ILE A 1 187 ? 12.200 6.184 -6.489 1.00 98.56 187 ILE A N 1
ATOM 1544 C CA . ILE A 1 187 ? 12.109 5.272 -7.641 1.00 98.56 187 ILE A CA 1
ATOM 1545 C C . ILE A 1 187 ? 13.129 5.649 -8.724 1.00 98.56 187 ILE A C 1
ATOM 1547 O O . ILE A 1 187 ? 13.864 4.790 -9.216 1.00 98.56 187 ILE A O 1
ATOM 1551 N N . ASP A 1 188 ? 13.239 6.927 -9.079 1.00 98.31 188 ASP A N 1
ATOM 1552 C CA . ASP A 1 188 ? 14.159 7.392 -10.119 1.00 98.31 188 ASP A CA 1
ATOM 1553 C C . ASP A 1 188 ? 15.625 7.293 -9.694 1.00 98.31 188 ASP A C 1
ATOM 1555 O O . ASP A 1 188 ? 16.511 7.066 -10.525 1.00 98.31 188 ASP A O 1
ATOM 1559 N N . SER A 1 189 ? 15.912 7.462 -8.403 1.00 98.25 189 SER A N 1
ATOM 1560 C CA . SER A 1 189 ? 17.253 7.234 -7.855 1.00 98.25 189 SER A CA 1
ATOM 1561 C C . SER A 1 189 ? 17.620 5.751 -7.887 1.00 98.25 189 SER A C 1
ATOM 1563 O O . SER A 1 189 ? 18.733 5.423 -8.312 1.00 98.25 189 SER A O 1
ATOM 1565 N N . PHE A 1 190 ? 16.668 4.868 -7.554 1.00 98.19 190 PHE A N 1
ATOM 1566 C CA . PHE A 1 190 ? 16.826 3.415 -7.661 1.00 98.19 190 PHE A CA 1
ATOM 1567 C C . PHE A 1 190 ? 17.114 2.989 -9.103 1.00 98.19 190 PHE A C 1
ATOM 1569 O O . PHE A 1 190 ? 18.097 2.297 -9.365 1.00 98.19 190 PHE A O 1
ATOM 1576 N N . ARG A 1 191 ? 16.331 3.484 -10.070 1.00 97.38 191 ARG A N 1
ATOM 1577 C CA . ARG A 1 191 ? 16.508 3.187 -11.505 1.00 97.38 191 ARG A CA 1
ATOM 1578 C C . ARG A 1 191 ? 17.869 3.611 -12.048 1.00 97.38 191 ARG A C 1
ATOM 1580 O O . ARG A 1 191 ? 18.438 2.926 -12.893 1.00 97.38 191 ARG A O 1
ATOM 1587 N N . ARG A 1 192 ? 18.396 4.739 -11.569 1.00 97.69 192 ARG A N 1
ATOM 1588 C CA . ARG A 1 192 ? 19.723 5.249 -11.953 1.00 97.69 192 ARG A CA 1
ATOM 1589 C C . ARG A 1 192 ? 20.871 4.586 -11.193 1.00 97.69 192 ARG A C 1
ATOM 1591 O O . ARG A 1 192 ? 22.022 4.889 -11.489 1.00 97.69 192 ARG A O 1
ATOM 1598 N N . ASN A 1 193 ? 20.574 3.700 -10.241 1.00 95.88 193 ASN A N 1
ATOM 1599 C CA . ASN A 1 193 ? 21.553 3.035 -9.387 1.00 95.88 193 ASN A CA 1
ATOM 1600 C C . ASN A 1 193 ? 22.455 4.024 -8.616 1.00 95.88 193 ASN A C 1
ATOM 1602 O O . ASN A 1 193 ? 23.657 3.808 -8.470 1.00 95.88 193 ASN A O 1
ATOM 1606 N N . ILE A 1 194 ? 21.877 5.134 -8.141 1.00 96.88 194 ILE A N 1
ATOM 1607 C CA . ILE A 1 194 ? 22.587 6.168 -7.358 1.00 96.88 194 ILE A CA 1
ATOM 1608 C C . ILE A 1 194 ? 22.099 6.255 -5.905 1.00 96.88 194 ILE A C 1
ATOM 1610 O O . ILE A 1 194 ? 22.331 7.247 -5.218 1.00 96.88 194 ILE A O 1
ATOM 1614 N N . GLY A 1 195 ? 21.388 5.229 -5.445 1.00 94.75 195 GLY A N 1
ATOM 1615 C CA . GLY A 1 195 ? 20.632 5.234 -4.197 1.00 94.75 195 GLY A CA 1
ATOM 1616 C C . GLY A 1 195 ? 19.174 4.912 -4.483 1.00 94.75 195 GLY A C 1
ATOM 1617 O O . GLY A 1 195 ? 18.886 4.218 -5.449 1.00 94.75 195 GLY A O 1
ATOM 1618 N N . GLY A 1 196 ? 18.261 5.427 -3.668 1.00 95.88 196 GLY A N 1
ATOM 1619 C CA . GLY A 1 196 ? 16.840 5.126 -3.795 1.00 95.88 196 GLY A CA 1
ATOM 1620 C C . GLY A 1 196 ? 16.430 3.857 -3.048 1.00 95.88 196 GLY A C 1
ATOM 1621 O O . GLY A 1 196 ? 17.179 2.881 -2.962 1.00 95.88 196 GLY A O 1
ATOM 1622 N N . ASN A 1 197 ? 15.227 3.870 -2.491 1.00 97.19 197 ASN A N 1
ATOM 1623 C CA . ASN A 1 197 ? 14.652 2.756 -1.763 1.00 97.19 197 ASN A CA 1
ATOM 1624 C C . ASN A 1 197 ? 13.175 2.583 -2.133 1.00 97.19 197 ASN A C 1
ATOM 1626 O O . ASN A 1 197 ? 12.305 3.333 -1.693 1.00 97.19 197 ASN A O 1
ATOM 1630 N N . LEU A 1 198 ? 12.888 1.525 -2.891 1.00 97.88 198 LEU A N 1
ATOM 1631 C CA . LEU A 1 198 ? 11.530 1.172 -3.306 1.00 97.88 198 LEU A CA 1
ATOM 1632 C C . LEU A 1 198 ? 10.591 0.904 -2.118 1.00 97.88 198 LEU A C 1
ATOM 1634 O O . LEU A 1 198 ? 9.401 1.204 -2.197 1.00 97.88 198 LEU A O 1
ATOM 1638 N N . ALA A 1 199 ? 11.111 0.388 -0.998 1.00 96.38 199 ALA A N 1
ATOM 1639 C CA . ALA A 1 199 ? 10.318 0.211 0.215 1.00 96.38 199 ALA A CA 1
ATOM 1640 C C . ALA A 1 199 ? 9.961 1.560 0.854 1.00 96.38 199 ALA A C 1
ATOM 1642 O O . ALA A 1 199 ? 8.829 1.735 1.289 1.00 96.38 199 ALA A O 1
ATOM 1643 N N . ALA A 1 200 ? 10.877 2.536 0.828 1.00 96.50 200 ALA A N 1
ATOM 1644 C CA . ALA A 1 200 ? 10.585 3.890 1.297 1.00 96.50 200 ALA A CA 1
ATOM 1645 C C . ALA A 1 200 ? 9.540 4.578 0.401 1.00 96.50 200 ALA A C 1
ATOM 1647 O O . ALA A 1 200 ? 8.592 5.169 0.912 1.00 96.50 200 ALA A O 1
ATOM 1648 N N . ALA A 1 201 ? 9.649 4.434 -0.926 1.00 98.06 201 ALA A N 1
ATOM 1649 C CA . ALA A 1 201 ? 8.619 4.898 -1.859 1.00 98.06 201 ALA A CA 1
ATOM 1650 C C . ALA A 1 201 ? 7.243 4.288 -1.537 1.00 98.06 201 ALA A C 1
ATOM 1652 O O . ALA A 1 201 ? 6.244 5.006 -1.473 1.00 98.06 201 ALA A O 1
ATOM 1653 N N . SER A 1 202 ? 7.200 2.976 -1.276 1.00 97.94 202 SER A N 1
ATOM 1654 C CA . SER A 1 202 ? 5.983 2.283 -0.846 1.00 97.94 202 SER A CA 1
ATOM 1655 C C . SER A 1 202 ? 5.438 2.865 0.459 1.00 97.94 202 SER A C 1
ATOM 1657 O O . SER A 1 202 ? 4.297 3.322 0.467 1.00 97.94 202 SER A O 1
ATOM 1659 N N . ASP A 1 203 ? 6.261 2.943 1.515 1.00 95.75 203 ASP A N 1
ATOM 1660 C CA . ASP A 1 203 ? 5.914 3.480 2.841 1.00 95.75 203 ASP A CA 1
ATOM 1661 C C . ASP A 1 203 ? 5.241 4.853 2.771 1.00 95.75 203 ASP A C 1
ATOM 1663 O O . ASP A 1 203 ? 4.232 5.099 3.440 1.00 95.75 203 ASP A O 1
ATOM 1667 N N . MET A 1 204 ? 5.783 5.745 1.942 1.00 96.06 204 MET A N 1
ATOM 1668 C CA . MET A 1 204 ? 5.244 7.087 1.757 1.00 96.06 204 MET A CA 1
ATOM 1669 C C . MET A 1 204 ? 3.845 7.050 1.136 1.00 96.06 204 MET A C 1
ATOM 1671 O O . MET A 1 204 ? 2.907 7.679 1.643 1.00 96.06 204 MET A O 1
ATOM 1675 N N . LEU A 1 205 ? 3.674 6.255 0.080 1.00 98.00 205 LEU A N 1
ATOM 1676 C CA . LEU A 1 205 ? 2.421 6.157 -0.662 1.00 98.00 205 LEU A CA 1
ATOM 1677 C C . LEU A 1 205 ? 1.299 5.461 0.113 1.00 98.00 205 LEU A C 1
ATOM 1679 O O . LEU A 1 205 ? 0.136 5.757 -0.166 1.00 98.00 205 LEU A O 1
ATOM 1683 N N . ARG A 1 206 ? 1.600 4.645 1.139 1.00 97.19 206 ARG A N 1
ATOM 1684 C CA . ARG A 1 206 ? 0.582 4.034 2.029 1.00 97.19 206 ARG A CA 1
ATOM 1685 C C . ARG A 1 206 ? -0.384 5.078 2.590 1.00 97.19 206 ARG A C 1
ATOM 1687 O O . ARG A 1 206 ? -1.583 4.837 2.713 1.00 97.19 206 ARG A O 1
ATOM 1694 N N . THR A 1 207 ? 0.128 6.272 2.899 1.00 96.00 207 THR A N 1
ATOM 1695 C CA . THR A 1 207 ? -0.672 7.385 3.439 1.00 96.00 207 THR A CA 1
ATOM 1696 C C . THR A 1 207 ? -1.630 8.004 2.416 1.00 96.00 207 THR A C 1
ATOM 1698 O O . THR A 1 207 ? -2.671 8.544 2.796 1.00 96.00 207 THR A O 1
ATOM 1701 N N . VAL A 1 208 ? -1.299 7.919 1.124 1.00 97.12 208 VAL A N 1
ATOM 1702 C CA . VAL A 1 208 ? -2.135 8.394 0.014 1.00 97.12 208 VAL A CA 1
ATOM 1703 C C . VAL A 1 208 ? -3.171 7.328 -0.328 1.00 97.12 208 VAL A C 1
ATOM 1705 O O . VAL A 1 208 ? -4.368 7.613 -0.370 1.00 97.12 208 VAL A O 1
ATOM 1708 N N . THR A 1 209 ? -2.740 6.078 -0.513 1.00 96.25 209 THR A N 1
ATOM 1709 C CA . THR A 1 209 ? -3.616 4.983 -0.947 1.00 96.25 209 THR A CA 1
ATOM 1710 C C . THR A 1 209 ? -4.658 4.603 0.100 1.00 96.25 209 THR A C 1
ATOM 1712 O O . THR A 1 209 ? -5.797 4.297 -0.263 1.00 96.25 209 THR A O 1
ATOM 1715 N N . ALA A 1 210 ? -4.331 4.716 1.395 1.00 94.62 210 ALA A N 1
ATOM 1716 C CA . ALA A 1 210 ? -5.261 4.463 2.498 1.00 94.62 210 ALA A CA 1
ATOM 1717 C C . ALA A 1 210 ? -6.527 5.351 2.451 1.00 94.62 210 ALA A C 1
ATOM 1719 O O . ALA A 1 210 ? -7.583 4.989 2.978 1.00 94.62 210 ALA A O 1
ATOM 1720 N N . LYS A 1 211 ? -6.468 6.507 1.770 1.00 93.50 211 LYS A N 1
ATOM 1721 C CA . LYS A 1 211 ? -7.638 7.372 1.537 1.00 93.50 211 LYS A CA 1
ATOM 1722 C C . LYS A 1 211 ? -8.663 6.693 0.616 1.00 93.50 211 LYS A C 1
ATOM 1724 O O . LYS A 1 211 ? -9.864 6.920 0.739 1.00 93.50 211 LYS A O 1
ATOM 1729 N N . TYR A 1 212 ? -8.252 5.769 -0.245 1.00 91.56 212 TYR A N 1
ATOM 1730 C CA . TYR A 1 212 ? -9.128 5.151 -1.248 1.00 91.56 212 TYR A CA 1
ATOM 1731 C C . TYR A 1 212 ? -9.605 3.754 -0.867 1.00 91.56 212 TYR A C 1
ATOM 1733 O O . TYR A 1 212 ? -10.763 3.427 -1.108 1.00 91.56 212 TYR A O 1
ATOM 1741 N N . SER A 1 213 ? -8.770 2.966 -0.195 1.00 93.06 213 SER A N 1
ATOM 1742 C CA . SER A 1 213 ? -9.158 1.669 0.370 1.00 93.06 213 SER A CA 1
ATOM 1743 C C . SER A 1 213 ? -8.261 1.300 1.556 1.00 93.06 213 SER A C 1
ATOM 1745 O O . SER A 1 213 ? -7.412 2.097 1.944 1.00 93.06 213 SER A O 1
ATOM 1747 N N . ASN A 1 214 ? -8.442 0.130 2.171 1.00 95.25 214 ASN A N 1
ATOM 1748 C CA . ASN A 1 214 ? -7.573 -0.287 3.274 1.00 95.25 214 ASN A CA 1
ATOM 1749 C C . ASN A 1 214 ? -6.219 -0.759 2.743 1.00 95.25 214 ASN A C 1
ATOM 1751 O O . ASN A 1 214 ? -6.169 -1.684 1.935 1.00 95.25 214 ASN A O 1
ATOM 1755 N N . TYR A 1 215 ? -5.134 -0.161 3.219 1.00 97.75 215 TYR A N 1
ATOM 1756 C CA . TYR A 1 215 ? -3.790 -0.616 2.884 1.00 97.75 215 TYR A CA 1
ATOM 1757 C C . TYR A 1 215 ? -3.472 -1.918 3.614 1.00 97.75 215 TYR A C 1
ATOM 1759 O O . TYR A 1 215 ? -3.737 -2.018 4.814 1.00 97.75 215 TYR A O 1
ATOM 1767 N N . ILE A 1 216 ? -2.868 -2.876 2.915 1.00 97.00 216 ILE A N 1
ATOM 1768 C CA . ILE A 1 216 ? -2.356 -4.117 3.489 1.00 97.00 216 ILE A CA 1
ATOM 1769 C C . ILE A 1 216 ? -1.098 -4.567 2.738 1.00 97.00 216 ILE A C 1
ATOM 1771 O O . ILE A 1 216 ? -1.111 -4.631 1.513 1.00 97.00 216 ILE A O 1
ATOM 1775 N N . ASP A 1 217 ? -0.029 -4.927 3.444 1.00 96.25 217 ASP A N 1
ATOM 1776 C CA . ASP A 1 217 ? 1.152 -5.546 2.836 1.00 96.25 217 ASP A CA 1
ATOM 1777 C C . ASP A 1 217 ? 0.853 -6.953 2.275 1.00 96.25 217 ASP A C 1
ATOM 1779 O O . ASP A 1 217 ? -0.182 -7.578 2.537 1.00 96.25 217 ASP A O 1
ATOM 1783 N N . PHE A 1 218 ? 1.751 -7.477 1.437 1.00 95.12 218 PHE A N 1
ATOM 1784 C CA . PHE A 1 218 ? 1.575 -8.815 0.862 1.00 95.12 218 PHE A CA 1
ATOM 1785 C C . PHE A 1 218 ? 1.680 -9.935 1.897 1.00 95.12 218 PHE A C 1
ATOM 1787 O O . PHE A 1 218 ? 0.979 -10.940 1.772 1.00 95.12 218 PHE A O 1
ATOM 1794 N N . ASP A 1 219 ? 2.554 -9.778 2.886 1.00 93.19 219 ASP A N 1
ATOM 1795 C CA . ASP A 1 219 ? 2.846 -10.763 3.929 1.00 93.19 219 ASP A CA 1
ATOM 1796 C C . ASP A 1 219 ? 1.876 -10.705 5.119 1.00 93.19 219 ASP A C 1
ATOM 1798 O O . ASP A 1 219 ? 1.887 -11.596 5.971 1.00 93.19 219 ASP A O 1
ATOM 1802 N N . VAL A 1 220 ? 0.978 -9.720 5.156 1.00 92.12 220 VAL A N 1
ATOM 1803 C CA . VAL A 1 220 ? -0.066 -9.646 6.176 1.00 92.12 220 VAL A CA 1
ATOM 1804 C C . VAL A 1 220 ? -1.183 -10.634 5.852 1.00 92.12 220 VAL A C 1
ATOM 1806 O O . VAL A 1 220 ? -1.928 -10.500 4.876 1.00 92.12 220 VAL A O 1
ATOM 1809 N N . HIS A 1 221 ? -1.342 -11.626 6.725 1.00 86.25 221 HIS A N 1
ATOM 1810 C CA . HIS A 1 221 ? -2.478 -12.537 6.689 1.00 86.25 221 HIS A CA 1
ATOM 1811 C C . HIS A 1 221 ? -3.744 -11.835 7.186 1.00 86.25 221 HIS A C 1
ATOM 1813 O O . HIS A 1 221 ? -3.833 -11.431 8.345 1.00 86.25 221 HIS A O 1
ATOM 1819 N N . PHE A 1 222 ? -4.747 -11.723 6.317 1.00 83.88 222 PHE A N 1
ATOM 1820 C CA . PHE A 1 222 ? -5.993 -11.038 6.634 1.00 83.88 222 PHE A CA 1
ATOM 1821 C C . PHE A 1 222 ? -7.188 -11.717 5.963 1.00 83.88 222 PHE A C 1
ATOM 1823 O O . PHE A 1 222 ? -7.180 -11.984 4.761 1.00 83.88 222 PHE A O 1
ATOM 1830 N N . SER A 1 223 ? -8.231 -11.980 6.750 1.00 85.25 223 SER A N 1
ATOM 1831 C CA . SER A 1 223 ? -9.473 -12.593 6.281 1.00 85.25 223 SER A CA 1
ATOM 1832 C C . SER A 1 223 ? -10.677 -11.836 6.822 1.00 85.25 223 SER A C 1
ATOM 1834 O O . SER A 1 223 ? -10.782 -11.591 8.025 1.00 85.25 223 SER A O 1
ATOM 1836 N N . THR A 1 224 ? -11.608 -11.513 5.929 1.00 79.62 224 THR A N 1
ATOM 1837 C CA . THR A 1 224 ? -12.929 -10.963 6.249 1.00 79.62 224 THR A CA 1
ATOM 1838 C C . THR A 1 224 ? -14.032 -11.999 6.158 1.00 79.62 224 THR A C 1
ATOM 1840 O O . THR A 1 224 ? -15.214 -11.653 6.155 1.00 79.62 224 THR A O 1
ATOM 1843 N N . THR A 1 225 ? -13.674 -13.286 6.124 1.00 80.44 225 THR A N 1
ATOM 1844 C CA . THR A 1 225 ? -14.656 -14.370 6.146 1.00 80.44 225 THR A CA 1
ATOM 1845 C C . THR A 1 225 ? -15.584 -14.206 7.355 1.00 80.44 225 THR A C 1
ATOM 1847 O O . THR A 1 225 ? -15.140 -14.173 8.501 1.00 80.44 225 THR A O 1
ATOM 1850 N N . GLY A 1 226 ? -16.889 -14.099 7.097 1.00 77.25 226 GLY A N 1
ATOM 1851 C CA . GLY A 1 226 ? -17.906 -13.914 8.137 1.00 77.25 226 GLY A CA 1
ATOM 1852 C C . GLY A 1 226 ? -18.054 -12.479 8.655 1.00 77.25 226 GLY A C 1
ATOM 1853 O O . GLY A 1 226 ? -18.828 -12.261 9.585 1.00 77.25 226 GLY A O 1
ATOM 1854 N N . ILE A 1 227 ? -17.357 -11.502 8.067 1.00 81.62 227 ILE A N 1
ATOM 1855 C CA . ILE A 1 227 ? -17.499 -10.082 8.396 1.00 81.62 227 ILE A CA 1
ATOM 1856 C C . ILE A 1 227 ? -18.413 -9.413 7.363 1.00 81.62 227 ILE A C 1
ATOM 1858 O O . ILE A 1 227 ? -18.300 -9.635 6.159 1.00 81.62 227 ILE A O 1
ATOM 1862 N N . THR A 1 228 ? -19.343 -8.584 7.835 1.00 85.94 228 THR A N 1
ATOM 1863 C CA . THR A 1 228 ? -20.189 -7.751 6.972 1.00 85.94 228 THR A CA 1
ATOM 1864 C C . THR A 1 228 ? -19.348 -6.730 6.208 1.00 85.94 228 THR A C 1
ATOM 1866 O O . THR A 1 228 ? -18.299 -6.309 6.691 1.00 85.94 228 THR A O 1
ATOM 1869 N N . GLN A 1 229 ? -19.835 -6.272 5.047 1.00 87.81 229 GLN A N 1
ATOM 1870 C CA . GLN A 1 229 ? -19.154 -5.255 4.227 1.00 87.81 229 GLN A CA 1
ATOM 1871 C C . GLN A 1 229 ? -18.764 -4.005 5.027 1.00 87.81 229 GLN A C 1
ATOM 1873 O O . GLN A 1 229 ? -17.718 -3.413 4.779 1.00 87.81 229 GLN A O 1
ATOM 1878 N N . TYR A 1 230 ? -19.597 -3.612 5.990 1.00 89.50 230 TYR A N 1
ATOM 1879 C CA . TYR A 1 230 ? -19.301 -2.524 6.908 1.00 89.50 230 TYR A CA 1
ATOM 1880 C C . TYR A 1 230 ? -19.206 -3.054 8.331 1.00 89.50 230 TYR A C 1
ATOM 1882 O O . TYR A 1 230 ? -20.142 -3.695 8.816 1.00 89.50 230 TYR A O 1
ATOM 1890 N N . LEU A 1 231 ? -18.089 -2.768 8.998 1.00 90.12 231 LEU A N 1
ATOM 1891 C CA . LEU A 1 231 ? -17.878 -3.093 10.408 1.00 90.12 231 LEU A CA 1
ATOM 1892 C C . LEU A 1 231 ? -17.837 -1.792 11.229 1.00 90.12 231 LEU A C 1
ATOM 1894 O O . LEU A 1 231 ? -17.043 -0.907 10.900 1.00 90.12 231 LEU A O 1
ATOM 1898 N N . PRO A 1 232 ? -18.671 -1.645 12.278 1.00 90.50 232 PRO A N 1
ATOM 1899 C CA . PRO A 1 232 ? -18.676 -0.450 13.109 1.00 90.50 232 PRO A CA 1
ATOM 1900 C C . PRO A 1 232 ? -17.414 -0.364 13.972 1.00 90.50 232 PRO A C 1
ATOM 1902 O O . PRO A 1 232 ? -17.023 -1.332 14.625 1.00 90.50 232 PRO A O 1
ATOM 1905 N N . VAL A 1 233 ? -16.811 0.821 14.026 1.00 89.88 233 VAL A N 1
ATOM 1906 C CA . VAL A 1 233 ? -15.596 1.111 14.796 1.00 89.88 233 VAL A CA 1
ATOM 1907 C C . VAL A 1 233 ? -15.701 2.467 15.495 1.00 89.88 233 VAL A C 1
ATOM 1909 O O . VAL A 1 233 ? -16.513 3.320 15.136 1.00 89.88 233 VAL A O 1
ATOM 1912 N N . ASN A 1 234 ? -14.880 2.670 16.523 1.00 88.75 234 ASN A N 1
ATOM 1913 C CA . ASN A 1 234 ? -14.831 3.903 17.315 1.00 88.75 234 ASN A CA 1
ATOM 1914 C C . ASN A 1 234 ? -13.584 4.760 17.046 1.00 88.75 234 ASN A C 1
ATOM 1916 O O . ASN A 1 234 ? -13.451 5.827 17.641 1.00 88.75 234 ASN A O 1
ATOM 1920 N N . GLN A 1 235 ? -12.681 4.302 16.177 1.00 89.81 235 GLN A N 1
ATOM 1921 C CA . GLN A 1 235 ? -11.466 5.021 15.802 1.00 89.81 235 GLN A CA 1
ATOM 1922 C C . GLN A 1 235 ? -11.511 5.448 14.342 1.00 89.81 235 GLN A C 1
ATOM 1924 O O . GLN A 1 235 ? -12.190 4.826 13.531 1.00 89.81 235 GLN A O 1
ATOM 1929 N N . ALA A 1 236 ? -10.803 6.527 14.013 1.00 92.44 236 ALA A N 1
ATOM 1930 C CA . ALA A 1 236 ? -10.745 7.053 12.651 1.00 92.44 236 ALA A CA 1
ATOM 1931 C C . ALA A 1 236 ? -9.770 6.275 11.754 1.00 92.44 236 ALA A C 1
ATOM 1933 O O . ALA A 1 236 ? -10.014 6.124 10.560 1.00 92.44 236 ALA A O 1
ATOM 1934 N N . VAL A 1 237 ? -8.681 5.780 12.338 1.00 94.50 237 VAL A N 1
ATOM 1935 C CA . VAL A 1 237 ? -7.659 4.976 11.668 1.00 94.50 237 VAL A CA 1
ATOM 1936 C C . VAL A 1 237 ? -7.315 3.808 12.581 1.00 94.50 237 VAL A C 1
ATOM 1938 O O . VAL A 1 237 ? -7.191 3.991 13.794 1.00 94.50 237 VAL A O 1
ATOM 1941 N N . LEU A 1 238 ? -7.189 2.616 12.008 1.00 93.94 238 LEU A N 1
ATOM 1942 C CA . LEU A 1 238 ? -6.680 1.431 12.688 1.00 93.94 238 LEU A CA 1
ATOM 1943 C C . LEU A 1 238 ? -5.350 1.045 12.047 1.00 93.94 238 LEU A C 1
ATOM 1945 O O . LEU A 1 238 ? -5.222 1.050 10.822 1.00 93.94 238 LEU A O 1
ATOM 1949 N N . LEU A 1 239 ? -4.389 0.709 12.896 1.00 94.25 239 LEU A N 1
ATOM 1950 C CA . LEU A 1 239 ? -3.054 0.258 12.520 1.00 94.25 239 LEU A CA 1
ATOM 1951 C C . LEU A 1 239 ? -2.824 -1.133 13.102 1.00 94.25 239 LEU A C 1
ATOM 1953 O O . LEU A 1 239 ? -3.496 -1.523 14.064 1.00 94.25 239 LEU A O 1
ATOM 1957 N N . ASN A 1 240 ? -1.866 -1.867 12.548 1.00 91.81 240 ASN A N 1
ATOM 1958 C CA . ASN A 1 240 ? -1.406 -3.094 13.177 1.00 91.81 240 ASN A CA 1
ATOM 1959 C C . ASN A 1 240 ? -0.642 -2.755 14.464 1.00 91.81 240 ASN A C 1
ATOM 1961 O O . ASN A 1 240 ? 0.266 -1.921 14.458 1.00 91.81 240 ASN A O 1
ATOM 1965 N N . ILE A 1 241 ? -1.022 -3.378 15.577 1.00 90.06 241 ILE A N 1
ATOM 1966 C CA . ILE A 1 241 ? -0.404 -3.151 16.884 1.00 90.06 241 ILE A CA 1
ATOM 1967 C C . ILE A 1 241 ? -0.046 -4.504 17.482 1.00 90.06 241 ILE A C 1
ATOM 1969 O O . ILE A 1 241 ? -0.896 -5.384 17.606 1.00 90.06 241 ILE A O 1
ATOM 1973 N N . GLY A 1 242 ? 1.209 -4.643 17.891 1.00 88.06 242 GLY A N 1
ATOM 1974 C CA . GLY A 1 242 ? 1.673 -5.708 18.767 1.00 88.06 242 GLY A CA 1
ATOM 1975 C C . GLY A 1 242 ? 2.050 -5.149 20.134 1.00 88.06 242 GLY A C 1
ATOM 1976 O O . GLY A 1 242 ? 2.250 -3.945 20.299 1.00 88.06 242 GLY A O 1
ATOM 1977 N N . SER A 1 243 ? 2.196 -6.021 21.122 1.00 91.38 243 SER A N 1
ATOM 1978 C CA . SER A 1 243 ? 2.824 -5.651 22.385 1.00 91.38 243 SER A CA 1
ATOM 1979 C C . SER A 1 243 ? 3.791 -6.728 22.841 1.00 91.38 243 SER A C 1
ATOM 1981 O O . SER A 1 243 ? 3.663 -7.904 22.496 1.00 91.38 243 SER A O 1
ATOM 1983 N N . TYR A 1 244 ? 4.804 -6.307 23.585 1.00 89.38 244 TYR A N 1
ATOM 1984 C CA . TYR A 1 244 ? 5.725 -7.213 24.246 1.00 89.38 244 TYR A CA 1
ATOM 1985 C C . TYR A 1 244 ? 6.042 -6.703 25.644 1.00 89.38 244 TYR A C 1
ATOM 1987 O O . TYR A 1 244 ? 5.983 -5.513 25.945 1.00 89.38 244 TYR A O 1
ATOM 1995 N N . SER A 1 245 ? 6.348 -7.647 26.520 1.00 93.12 245 SER A N 1
ATOM 1996 C CA . SER A 1 245 ? 6.633 -7.397 27.925 1.00 93.12 245 SER A CA 1
ATOM 1997 C C . SER A 1 245 ? 8.143 -7.324 28.137 1.00 93.12 245 SER A C 1
ATOM 1999 O O . SER A 1 245 ? 8.848 -8.295 27.869 1.00 93.12 245 SER A O 1
ATOM 2001 N N . MET A 1 246 ? 8.643 -6.185 28.616 1.00 90.25 246 MET A N 1
ATOM 2002 C CA . MET A 1 246 ? 10.049 -5.991 28.966 1.00 90.25 246 MET A CA 1
ATOM 2003 C C . MET A 1 246 ? 10.241 -6.042 30.485 1.00 90.25 246 MET A C 1
ATOM 2005 O O . MET A 1 246 ? 9.617 -5.249 31.196 1.00 90.25 246 MET A O 1
ATOM 2009 N N . PRO A 1 247 ? 11.112 -6.923 31.008 1.00 91.06 247 PRO A N 1
ATOM 2010 C CA . PRO A 1 247 ? 11.504 -6.864 32.407 1.00 91.06 247 PRO A CA 1
ATOM 2011 C C . PRO A 1 247 ? 12.296 -5.577 32.669 1.00 91.06 247 PRO A C 1
ATOM 2013 O O . PRO A 1 247 ? 13.181 -5.203 31.902 1.00 91.06 247 PRO A O 1
ATOM 2016 N N . GLN A 1 248 ? 11.966 -4.895 33.758 1.00 90.19 248 GLN A N 1
ATOM 2017 C CA . GLN A 1 248 ? 12.668 -3.720 34.257 1.00 90.19 248 GLN A CA 1
ATOM 2018 C C . GLN A 1 248 ? 13.619 -4.103 35.397 1.00 90.19 248 GLN A C 1
ATOM 2020 O O . GLN A 1 248 ? 13.411 -5.095 36.095 1.00 90.19 248 GLN A O 1
ATOM 2025 N N . GLU A 1 249 ? 14.631 -3.267 35.639 1.00 84.88 249 GLU A N 1
ATOM 2026 C CA . GLU A 1 249 ? 15.635 -3.471 36.699 1.00 84.88 249 GLU A CA 1
ATOM 2027 C C . GLU A 1 249 ? 15.027 -3.567 38.110 1.00 84.88 249 GLU A C 1
ATOM 2029 O O . GLU A 1 249 ? 15.575 -4.223 38.988 1.00 84.88 249 GLU A O 1
ATOM 2034 N N . ASN A 1 250 ? 13.855 -2.964 38.327 1.00 89.88 250 ASN A N 1
ATOM 2035 C CA . ASN A 1 250 ? 13.111 -3.028 39.590 1.00 89.88 250 ASN A CA 1
ATOM 2036 C C . ASN A 1 250 ? 12.284 -4.324 39.762 1.00 89.88 250 ASN A C 1
ATOM 2038 O O . ASN A 1 250 ? 11.449 -4.397 40.665 1.00 89.88 250 ASN A O 1
ATOM 2042 N N . GLY A 1 251 ? 12.451 -5.311 38.874 1.00 87.88 251 GLY A N 1
ATOM 2043 C CA . GLY A 1 251 ? 11.708 -6.573 38.875 1.00 87.88 251 GLY A CA 1
ATOM 2044 C C . GLY A 1 251 ? 10.270 -6.479 38.351 1.00 87.88 251 GLY A C 1
ATOM 2045 O O . GLY A 1 251 ? 9.565 -7.487 38.332 1.00 87.88 251 GLY A O 1
ATOM 2046 N N . LYS A 1 252 ? 9.803 -5.299 37.918 1.00 91.94 252 LYS A N 1
ATOM 2047 C CA . LYS A 1 252 ? 8.497 -5.139 37.260 1.00 91.94 252 LYS A CA 1
ATOM 2048 C C . LYS A 1 252 ? 8.598 -5.457 35.776 1.00 91.94 252 LYS A C 1
ATOM 2050 O O . LYS A 1 252 ? 9.673 -5.453 35.191 1.00 91.94 252 LYS A O 1
ATOM 2055 N N . THR A 1 253 ? 7.453 -5.702 35.154 1.00 90.88 253 THR A N 1
ATOM 2056 C CA . THR A 1 253 ? 7.345 -5.836 33.700 1.00 90.88 253 THR A CA 1
ATOM 2057 C C . THR A 1 253 ? 6.662 -4.597 33.140 1.00 90.88 253 THR A C 1
ATOM 2059 O O . THR A 1 253 ? 5.623 -4.181 33.651 1.00 90.88 253 THR A O 1
ATOM 2062 N N . GLN A 1 254 ? 7.251 -4.002 32.107 1.00 90.69 254 GLN A N 1
ATOM 2063 C CA . GLN A 1 254 ? 6.651 -2.924 31.336 1.00 90.69 254 GLN A CA 1
ATOM 2064 C C . GLN A 1 254 ? 6.138 -3.483 30.014 1.00 90.69 254 GLN A C 1
ATOM 2066 O O . GLN A 1 254 ? 6.897 -4.080 29.253 1.00 90.69 254 GLN A O 1
ATOM 2071 N N . GLU A 1 255 ? 4.861 -3.261 29.725 1.00 91.12 255 GLU A N 1
ATOM 2072 C CA . GLU A 1 255 ? 4.329 -3.508 28.391 1.00 91.12 255 GLU A CA 1
ATOM 2073 C C . GLU A 1 255 ? 4.776 -2.385 27.448 1.00 91.12 255 GLU A C 1
ATOM 2075 O O . GLU A 1 255 ? 4.592 -1.198 27.733 1.00 91.12 255 GLU A O 1
ATOM 2080 N N . VAL A 1 256 ? 5.378 -2.770 26.328 1.00 89.00 256 VAL A N 1
ATOM 2081 C CA . VAL A 1 256 ? 5.765 -1.875 25.243 1.00 89.00 256 VAL A CA 1
ATOM 2082 C C . VAL A 1 256 ? 4.885 -2.185 24.044 1.00 89.00 256 VAL A C 1
ATOM 2084 O O . VAL A 1 256 ? 4.801 -3.329 23.597 1.00 89.00 256 VAL A O 1
ATOM 2087 N N . LEU A 1 257 ? 4.220 -1.153 23.532 1.00 88.69 257 LEU A N 1
ATOM 2088 C CA . LEU A 1 257 ? 3.426 -1.243 22.313 1.00 88.69 257 LEU A CA 1
ATOM 2089 C C . LEU A 1 257 ? 4.334 -1.044 21.101 1.00 88.69 257 LEU A C 1
ATOM 2091 O O . LEU A 1 257 ? 5.144 -0.118 21.069 1.00 88.69 257 LEU A O 1
ATOM 2095 N N . ASN A 1 258 ? 4.157 -1.893 20.097 1.00 88.06 258 ASN A N 1
ATOM 2096 C CA . ASN A 1 258 ? 4.750 -1.752 18.780 1.00 88.06 258 ASN A CA 1
ATOM 2097 C C . ASN A 1 258 ? 3.634 -1.466 17.775 1.00 88.06 258 ASN A C 1
ATOM 2099 O O . ASN A 1 258 ? 2.635 -2.180 17.756 1.00 88.06 258 ASN A O 1
ATOM 2103 N N . VAL A 1 259 ? 3.800 -0.443 16.945 1.00 89.00 259 VAL A N 1
ATOM 2104 C CA . VAL A 1 259 ? 2.815 -0.070 15.926 1.00 89.00 259 VAL A CA 1
ATOM 2105 C C . VAL A 1 259 ? 3.469 -0.200 14.559 1.00 89.00 259 VAL A C 1
ATOM 2107 O O . VAL A 1 259 ? 4.545 0.354 14.342 1.00 89.00 259 VAL A O 1
ATOM 2110 N N . ASN A 1 260 ? 2.815 -0.923 13.653 1.00 89.75 260 ASN A N 1
ATOM 2111 C CA . ASN A 1 260 ? 3.293 -1.189 12.302 1.00 89.75 260 ASN A CA 1
ATOM 2112 C C . ASN A 1 260 ? 2.351 -0.560 11.257 1.00 89.75 260 ASN A C 1
ATOM 2114 O O . ASN A 1 260 ? 1.151 -0.395 11.492 1.00 89.75 260 ASN A O 1
ATOM 2118 N N . ASN A 1 261 ? 2.918 -0.169 10.119 1.00 92.75 261 ASN A N 1
ATOM 2119 C CA . ASN A 1 261 ? 2.232 0.411 8.967 1.00 92.75 261 ASN A CA 1
ATOM 2120 C C . ASN A 1 261 ? 1.946 -0.612 7.850 1.00 92.75 261 ASN A C 1
ATOM 2122 O O . ASN A 1 261 ? 1.459 -0.227 6.790 1.00 92.75 261 ASN A O 1
ATOM 2126 N N . ASP A 1 262 ? 2.195 -1.897 8.107 1.00 94.12 262 ASP A N 1
ATOM 2127 C CA . ASP A 1 262 ? 1.857 -3.031 7.235 1.00 94.12 262 ASP A CA 1
ATOM 2128 C C . ASP A 1 262 ? 0.338 -3.223 7.018 1.00 94.12 262 ASP A C 1
ATOM 2130 O O . ASP A 1 262 ? -0.085 -3.839 6.040 1.00 94.12 262 ASP A O 1
ATOM 2134 N N . LEU A 1 263 ? -0.504 -2.650 7.883 1.00 95.50 263 LEU A N 1
ATOM 2135 C CA . LEU A 1 263 ? -1.958 -2.574 7.736 1.00 95.50 263 LEU A CA 1
ATOM 2136 C C . LEU A 1 263 ? -2.447 -1.186 8.162 1.00 95.50 263 LEU A C 1
ATOM 2138 O O . LEU A 1 263 ? -2.257 -0.780 9.310 1.00 95.50 263 LEU A O 1
ATOM 2142 N N . ILE A 1 264 ? -3.134 -0.480 7.260 1.00 96.75 264 ILE A N 1
ATOM 2143 C CA . ILE A 1 264 ? -3.773 0.811 7.551 1.00 96.75 264 ILE A CA 1
ATOM 2144 C C . ILE A 1 264 ? -5.226 0.744 7.097 1.00 96.75 264 ILE A C 1
ATOM 2146 O O . ILE A 1 264 ? -5.531 0.728 5.904 1.00 96.75 264 ILE A O 1
ATOM 2150 N N . ILE A 1 265 ? -6.142 0.737 8.060 1.00 95.62 265 ILE A N 1
ATOM 2151 C CA . ILE A 1 265 ? -7.583 0.735 7.803 1.00 95.62 265 ILE A CA 1
ATOM 2152 C C . ILE A 1 265 ? -8.130 2.113 8.146 1.00 95.62 265 ILE A C 1
ATOM 2154 O O . ILE A 1 265 ? -7.930 2.627 9.248 1.00 95.62 265 ILE A O 1
ATOM 2158 N N . VAL A 1 266 ? -8.851 2.700 7.197 1.00 95.19 266 VAL A N 1
ATOM 2159 C CA . VAL A 1 266 ? -9.422 4.039 7.326 1.00 95.19 266 VAL A CA 1
ATOM 2160 C C . VAL A 1 266 ? -10.925 3.940 7.501 1.00 95.19 266 VAL A C 1
ATOM 2162 O O . VAL A 1 266 ? -11.626 3.320 6.699 1.00 95.19 266 VAL A O 1
ATOM 2165 N N . SER A 1 267 ? -11.421 4.592 8.546 1.00 95.06 267 SER A N 1
ATOM 2166 C CA . SER A 1 267 ? -12.849 4.709 8.792 1.00 95.06 267 SER A CA 1
ATOM 2167 C C . SER A 1 267 ? -13.512 5.631 7.780 1.00 95.06 267 SER A C 1
ATOM 2169 O O . SER A 1 267 ? -12.983 6.670 7.380 1.00 95.06 267 SER A O 1
ATOM 2171 N N . ARG A 1 268 ? -14.712 5.235 7.381 1.00 94.12 268 ARG A N 1
ATOM 2172 C CA . ARG A 1 268 ? -15.497 5.799 6.294 1.00 94.12 268 ARG A CA 1
ATOM 2173 C C . ARG A 1 268 ? -16.911 6.097 6.758 1.00 94.12 268 ARG A C 1
ATOM 2175 O O . ARG A 1 268 ? -17.438 5.485 7.693 1.00 94.12 268 ARG A O 1
ATOM 2182 N N . ASP A 1 269 ? -17.521 7.051 6.076 1.00 91.25 269 ASP A N 1
ATOM 2183 C CA . ASP A 1 269 ? -18.958 7.247 6.140 1.00 91.25 269 ASP A CA 1
ATOM 2184 C C . ASP A 1 269 ? -19.661 6.091 5.410 1.00 91.25 269 ASP A C 1
ATOM 2186 O O . ASP A 1 269 ? -19.306 5.737 4.286 1.00 91.25 269 ASP A O 1
ATOM 2190 N N . GLN A 1 270 ? -20.656 5.480 6.054 1.00 89.38 270 GLN A N 1
ATOM 2191 C CA . GLN A 1 270 ? -21.313 4.279 5.529 1.00 89.38 270 GLN A CA 1
ATOM 2192 C C . GLN A 1 270 ? -22.086 4.543 4.229 1.00 89.38 270 GLN A C 1
ATOM 2194 O O . GLN A 1 270 ? -22.215 3.642 3.407 1.00 89.38 270 GLN A O 1
ATOM 2199 N N . LYS A 1 271 ? -22.626 5.755 4.047 1.00 88.69 271 LYS A N 1
ATOM 2200 C CA . LYS A 1 271 ? -23.488 6.085 2.902 1.00 88.69 271 LYS A CA 1
ATOM 2201 C C . LYS A 1 271 ? -22.673 6.422 1.662 1.00 88.69 271 LYS A C 1
ATOM 2203 O O . LYS A 1 271 ? -23.025 6.015 0.564 1.00 88.69 271 LYS A O 1
ATOM 2208 N N . THR A 1 272 ? -21.608 7.192 1.846 1.00 90.75 272 THR A N 1
ATOM 2209 C CA . THR A 1 272 ? -20.764 7.701 0.757 1.00 90.75 272 THR A CA 1
ATOM 2210 C C . THR A 1 272 ? -19.540 6.830 0.496 1.00 90.75 272 THR A C 1
ATOM 2212 O O . THR A 1 272 ? -18.918 6.958 -0.553 1.00 90.75 272 THR A O 1
ATOM 2215 N N . ASN A 1 273 ? -19.174 5.955 1.441 1.00 90.06 273 ASN A N 1
ATOM 2216 C CA . ASN A 1 273 ? -17.934 5.175 1.441 1.00 90.06 273 ASN A CA 1
ATOM 2217 C C . ASN A 1 273 ? -16.650 6.036 1.394 1.00 90.06 273 ASN A C 1
ATOM 2219 O O . ASN A 1 273 ? -15.552 5.516 1.178 1.00 90.06 273 ASN A O 1
ATOM 2223 N N . LEU A 1 274 ? -16.762 7.347 1.619 1.00 92.69 274 LEU A N 1
ATOM 2224 C CA . LEU A 1 274 ? -15.625 8.261 1.665 1.00 92.69 274 LEU A CA 1
ATOM 2225 C C . LEU A 1 274 ? -14.974 8.237 3.054 1.00 92.69 274 LEU A C 1
ATOM 2227 O O . LEU A 1 274 ? -15.680 8.045 4.051 1.00 92.69 274 LEU A O 1
ATOM 2231 N N . PRO A 1 275 ? -13.645 8.435 3.155 1.00 94.00 275 PRO A N 1
ATOM 2232 C CA . PRO A 1 275 ? -12.973 8.595 4.439 1.00 94.00 275 PRO A CA 1
ATOM 2233 C C . PRO A 1 275 ? -13.601 9.703 5.271 1.00 94.00 275 PRO A C 1
ATOM 2235 O O . PRO A 1 275 ? -13.925 10.775 4.760 1.00 94.00 275 PRO A O 1
ATOM 2238 N N . ILE A 1 276 ? -13.718 9.474 6.575 1.00 94.44 276 ILE A N 1
ATOM 2239 C CA . ILE A 1 276 ? -14.135 10.538 7.486 1.00 94.44 276 ILE A CA 1
ATOM 2240 C C . ILE A 1 276 ? -13.023 11.585 7.624 1.00 94.44 276 ILE A C 1
ATOM 2242 O O . ILE A 1 276 ? -11.833 11.259 7.587 1.00 94.44 276 ILE A O 1
ATOM 2246 N N . GLN A 1 277 ? -13.399 12.840 7.875 1.00 93.38 277 GLN A N 1
ATOM 2247 C CA . GLN A 1 277 ? -12.443 13.949 7.957 1.00 93.38 277 GLN A CA 1
ATOM 2248 C C . GLN A 1 277 ? -11.345 13.720 9.006 1.00 93.38 277 GLN A C 1
ATOM 2250 O O . GLN A 1 277 ? -10.194 14.088 8.796 1.00 93.38 277 GLN A O 1
ATOM 2255 N N . GLN A 1 278 ? -11.670 13.080 10.132 1.00 93.44 278 GLN A N 1
ATOM 2256 C CA . GLN A 1 278 ? -10.696 12.767 11.179 1.00 93.44 278 GLN A CA 1
ATOM 2257 C C . GLN A 1 278 ? -9.591 11.830 10.679 1.00 93.44 278 GLN A C 1
ATOM 2259 O O . GLN A 1 278 ? -8.439 11.985 11.076 1.00 93.44 278 GLN A O 1
ATOM 2264 N N . ALA A 1 279 ? -9.928 10.879 9.805 1.00 94.06 279 ALA A N 1
ATOM 2265 C CA . ALA A 1 279 ? -8.956 9.964 9.228 1.00 94.06 279 ALA A CA 1
ATOM 2266 C C . ALA A 1 279 ? -8.073 10.675 8.198 1.00 94.06 279 ALA A C 1
ATOM 2268 O O . ALA A 1 279 ? -6.858 10.504 8.216 1.00 94.06 279 ALA A O 1
ATOM 2269 N N . ILE A 1 280 ? -8.668 11.540 7.367 1.00 94.75 280 ILE A N 1
ATOM 2270 C CA . ILE A 1 280 ? -7.927 12.383 6.416 1.00 94.75 280 ILE A CA 1
ATOM 2271 C C . ILE A 1 280 ? -6.916 13.258 7.164 1.00 94.75 280 ILE A C 1
ATOM 2273 O O . ILE A 1 280 ? -5.734 13.248 6.833 1.00 94.75 280 ILE A O 1
ATOM 2277 N N . ASN A 1 281 ? -7.352 13.937 8.228 1.00 94.12 281 ASN A N 1
ATOM 2278 C CA . ASN A 1 281 ? -6.480 14.784 9.042 1.00 94.12 281 ASN A CA 1
ATOM 2279 C C . ASN A 1 281 ? -5.320 13.987 9.661 1.00 94.12 281 ASN A C 1
ATOM 2281 O O . ASN A 1 281 ? -4.193 14.473 9.687 1.00 94.12 281 ASN A O 1
ATOM 2285 N N . PHE A 1 282 ? -5.580 12.769 10.151 1.00 94.38 282 PHE A N 1
ATOM 2286 C CA . PHE A 1 282 ? -4.532 11.894 10.680 1.00 94.38 282 PHE A CA 1
ATOM 2287 C C . PHE A 1 282 ? -3.490 11.551 9.607 1.00 94.38 282 PHE A C 1
ATOM 2289 O O . PHE A 1 282 ? -2.291 11.698 9.847 1.00 94.38 282 PHE A O 1
ATOM 2296 N N . LEU A 1 283 ? -3.942 11.138 8.419 1.00 95.06 283 LEU A N 1
ATOM 2297 C CA . LEU A 1 283 ? -3.053 10.803 7.308 1.00 95.06 283 LEU A CA 1
ATOM 2298 C C . LEU A 1 283 ? -2.240 12.019 6.857 1.00 95.06 283 LEU A C 1
ATOM 2300 O O . LEU A 1 283 ? -1.047 11.886 6.633 1.00 95.06 283 LEU A O 1
ATOM 2304 N N . GLU A 1 284 ? -2.828 13.214 6.800 1.00 94.75 284 GLU A N 1
ATOM 2305 C CA . GLU A 1 284 ? -2.093 14.433 6.442 1.00 94.75 284 GLU A CA 1
ATOM 2306 C C . GLU A 1 284 ? -1.042 14.840 7.481 1.00 94.75 284 GLU A C 1
ATOM 2308 O O . GLU A 1 284 ? 0.030 15.326 7.118 1.00 94.75 284 GLU A O 1
ATOM 2313 N N . ILE A 1 285 ? -1.313 14.638 8.775 1.00 95.12 285 ILE A N 1
ATOM 2314 C CA . ILE A 1 285 ? -0.311 14.839 9.830 1.00 95.12 285 ILE A CA 1
ATOM 2315 C C . ILE A 1 285 ? 0.859 13.871 9.628 1.00 95.12 285 ILE A C 1
ATOM 2317 O O . ILE A 1 285 ? 2.014 14.288 9.719 1.00 95.12 285 ILE A O 1
ATOM 2321 N N . TRP A 1 286 ? 0.572 12.608 9.304 1.00 94.94 286 TRP A N 1
ATOM 2322 C CA . TRP A 1 286 ? 1.602 11.616 8.998 1.00 94.94 286 TRP A CA 1
ATOM 2323 C C . TRP A 1 286 ? 2.403 11.999 7.746 1.00 94.94 286 TRP A C 1
ATOM 2325 O O . TRP A 1 286 ? 3.631 12.018 7.791 1.00 94.94 286 TRP A O 1
ATOM 2335 N N . GLN A 1 287 ? 1.729 12.406 6.669 1.00 96.50 287 GLN A N 1
ATOM 2336 C CA . GLN A 1 287 ? 2.368 12.900 5.446 1.00 96.50 287 GLN A CA 1
ATOM 2337 C C . GLN A 1 287 ? 3.319 14.065 5.740 1.00 96.50 287 GLN A C 1
ATOM 2339 O O . GLN A 1 287 ? 4.465 14.038 5.305 1.00 96.50 287 GLN A O 1
ATOM 2344 N N . ASN A 1 288 ? 2.899 15.044 6.550 1.00 95.44 288 ASN A N 1
ATOM 2345 C CA . ASN A 1 288 ? 3.781 16.141 6.958 1.00 95.44 288 ASN A CA 1
ATOM 2346 C C . ASN A 1 288 ? 5.019 15.639 7.703 1.00 95.44 288 ASN A C 1
ATOM 2348 O O . ASN A 1 288 ? 6.115 16.119 7.450 1.00 95.44 288 ASN A O 1
ATOM 2352 N N . SER A 1 289 ? 4.871 14.680 8.620 1.00 93.75 289 SER A N 1
ATOM 2353 C CA . SER A 1 289 ? 6.025 14.132 9.343 1.00 93.75 289 SER A CA 1
ATOM 2354 C C . SER A 1 289 ? 7.013 13.415 8.423 1.00 93.75 289 SER A C 1
ATOM 2356 O O . SER A 1 289 ? 8.217 13.533 8.635 1.00 93.75 289 SER A O 1
ATOM 2358 N N . ILE A 1 290 ? 6.527 12.728 7.387 1.00 94.38 290 ILE A N 1
ATOM 2359 C CA . ILE A 1 290 ? 7.376 12.138 6.344 1.00 94.38 290 ILE A CA 1
ATOM 2360 C C . ILE A 1 290 ? 8.112 13.242 5.577 1.00 94.38 290 ILE A C 1
ATOM 2362 O O . ILE A 1 290 ? 9.337 13.210 5.485 1.00 94.38 290 ILE A O 1
ATOM 2366 N N . ILE A 1 291 ? 7.379 14.240 5.079 1.00 94.81 291 ILE A N 1
ATOM 2367 C CA . ILE A 1 291 ? 7.933 15.354 4.299 1.00 94.81 291 ILE A CA 1
ATOM 2368 C C . ILE A 1 291 ? 9.025 16.089 5.089 1.00 94.81 291 ILE A C 1
ATOM 2370 O O . ILE A 1 291 ? 10.115 16.329 4.574 1.00 94.81 291 ILE A O 1
ATOM 2374 N N . GLU A 1 292 ? 8.770 16.412 6.357 1.00 94.19 292 GLU A N 1
ATOM 2375 C CA . GLU A 1 292 ? 9.752 17.084 7.212 1.00 94.19 292 GLU A CA 1
ATOM 2376 C C . GLU A 1 292 ? 10.985 16.207 7.480 1.00 94.19 292 GLU A C 1
ATOM 2378 O O . GLU A 1 292 ? 12.108 16.712 7.473 1.00 94.19 292 GLU A O 1
ATOM 2383 N N . ALA A 1 293 ? 10.809 14.891 7.640 1.00 90.94 293 ALA A N 1
ATOM 2384 C CA . ALA A 1 293 ? 11.927 13.963 7.799 1.00 90.94 293 ALA A CA 1
ATOM 2385 C C 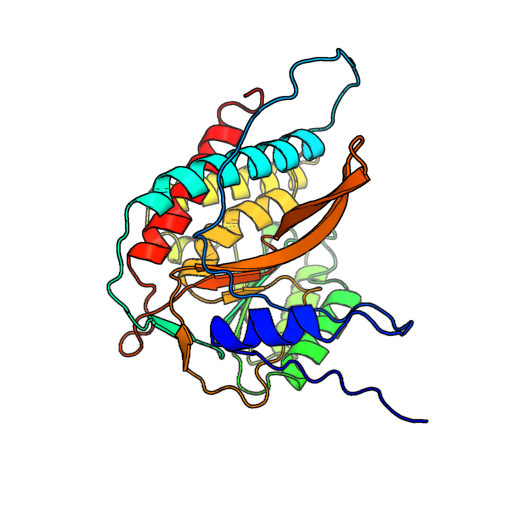. ALA A 1 293 ? 12.807 13.860 6.538 1.00 90.94 293 ALA A C 1
ATOM 2387 O O . ALA A 1 293 ? 14.010 13.627 6.666 1.00 90.94 293 ALA A O 1
ATOM 2388 N N . TYR A 1 294 ? 12.233 14.049 5.346 1.00 91.00 294 TYR A N 1
ATOM 2389 C CA . TYR A 1 294 ? 12.973 14.103 4.080 1.00 91.00 294 TYR A CA 1
ATOM 2390 C C . TYR A 1 294 ? 13.692 15.442 3.872 1.00 91.00 294 TYR A C 1
ATOM 2392 O O . TYR A 1 294 ? 14.821 15.455 3.385 1.00 91.00 294 TYR A O 1
ATOM 2400 N N . LYS A 1 295 ? 13.087 16.564 4.288 1.00 89.94 295 LYS A N 1
ATOM 2401 C CA . LYS A 1 295 ? 13.731 17.892 4.236 1.00 89.94 295 LYS A CA 1
ATOM 2402 C C . LYS A 1 295 ? 14.962 17.980 5.135 1.00 89.94 295 LYS A C 1
ATOM 2404 O O . LYS A 1 295 ? 15.945 18.618 4.767 1.00 89.94 295 LYS A O 1
ATOM 2409 N N . ASP A 1 296 ? 14.907 17.360 6.311 1.00 87.38 296 ASP A N 1
ATOM 2410 C CA . ASP A 1 296 ? 16.026 17.318 7.251 1.00 87.38 296 ASP A CA 1
ATOM 2411 C C . ASP A 1 296 ? 16.226 15.903 7.819 1.00 87.38 296 ASP A C 1
ATOM 2413 O O . ASP A 1 296 ? 15.768 15.580 8.923 1.00 87.38 296 ASP A O 1
ATOM 2417 N N . PRO A 1 297 ? 16.981 15.042 7.111 1.00 76.62 297 PRO A N 1
ATOM 2418 C CA . PRO A 1 297 ? 17.242 13.674 7.552 1.00 76.62 297 PRO A CA 1
ATOM 2419 C C . PRO A 1 297 ? 18.038 13.590 8.864 1.00 76.62 297 PRO A C 1
ATOM 2421 O O . PRO A 1 297 ? 18.179 12.498 9.428 1.00 76.62 297 PRO A O 1
ATOM 2424 N N . THR A 1 298 ? 18.573 14.707 9.371 1.00 71.81 298 THR A N 1
ATOM 2425 C CA . THR A 1 298 ? 19.449 14.743 10.550 1.00 71.81 298 THR A CA 1
ATOM 2426 C C . THR A 1 298 ? 18.729 14.984 11.876 1.00 71.81 298 THR A C 1
ATOM 2428 O O . THR A 1 298 ? 19.291 14.623 12.910 1.00 71.81 298 THR A O 1
ATOM 2431 N N . LYS A 1 299 ? 17.500 15.513 11.852 1.00 50.50 299 LYS A N 1
ATOM 2432 C CA . LYS A 1 299 ? 16.625 15.682 13.028 1.00 50.50 299 LYS A CA 1
ATOM 2433 C C . LYS A 1 299 ? 15.771 14.456 13.276 1.00 50.50 299 LYS A C 1
ATOM 2435 O O . LYS A 1 299 ? 15.862 13.855 14.363 1.00 50.50 299 LYS A O 1
#

Sequence (299 aa):
MGSLLVNCRLFTIKEDALNKLLLKQQLRCSSPPLHLYLLINLKSLSLIQCIKHKNYKVGMSSMYRLVIKLFVFFSSVSAAIKKSAHKKNTYYINTMQYNRIWFSANPNQFITEENWVRQIQFDKQNPYASMFIVYASSLLNMNGIHDRDCFAYQFPRTVLVDFDKEFIAYLNTTRDKEIYTLAQEEIDSFRRNIGGNLAAASDMLRTVTAKYSNYIDFDVHFSTTGITQYLPVNQAVLLNIGSYSMPQENGKTQEVLNVNNDLIIVSRDQKTNLPIQQAINFLEIWQNSIIEAYKDPTK

Radius of gyration: 21.19 Å; chains: 1; bounding box: 53×54×61 Å